Protein AF-A0A484PUD7-F1 (afdb_monomer_lite)

Foldseek 3Di:
DDPPPDDDDLADAPD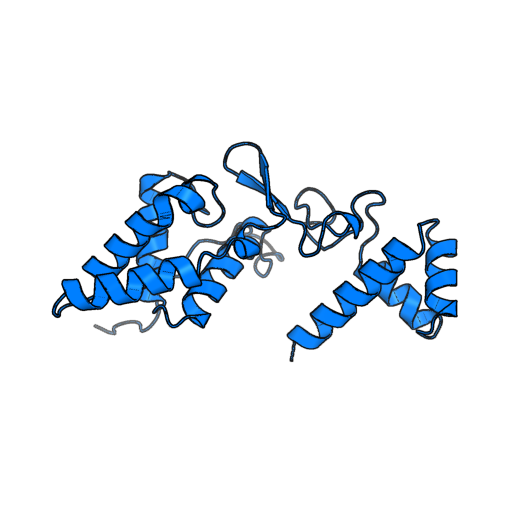CDDPCNVPHAPLSVLLVLLVVLCVVLPNDVQLVSQLQVQQCVVVVDRRRCLFPVCLPCSLVSSLVSQQVVDPDDSPVVSVVVSVSVPVSSDVLSNPQFDDDHGDGAKGDNDPCVLQWIQGCVAPNRAIARNPLSHHLVVLLVQLVVQPVDPVSLVVSCVVSVHDSSNSVSSNVVVVVVVVVVD

Secondary structure (DSSP, 8-state):
------PPPSS--S--SSTTTTPPPHHHHHHHHHHHHHHHTT--HHHHHHHHHHHHHHH--S--TTSHHHHHHHHHHHHHHHHTT-SS-HHHHHHHHHHHHHHHS-HHHHTTEEEETTEEEEE-SS-GGG-EEE-TTSGGG-EEETTT--BHHHHHHHHHHTTSSHHHHHHHHHHTT--HHHHHHHHHHHHHHHHHT-

Organism: NCBI:txid1297885

pLDDT: mean 84.07, std 14.61, range [31.73, 97.81]

Sequence (198 aa):
MAVAGYSAPLWSPQVTEGEASKTIGFQDLLEARFVHAFVSHGVPLLVVRRCLVSAQQLYGVPYPFTTLRFKTDGKSIFGEAVRQSVDEDPLIDLRSRQVVFREIIVPSLYAGIEYQGEHASKWYPVPKRDHIVLDPARHFGSPINEDTGIPTEALHASYLAEGGDERAAALTAATYDIPLRWVKAAIRYESQLAKASH

Radius of gyration: 20.3 Å; chains: 1; bounding box: 54×42×51 Å

Structure (mmCIF, N/CA/C/O backbone):
data_AF-A0A484PUD7-F1
#
_entry.id   AF-A0A484PUD7-F1
#
loop_
_atom_site.group_PDB
_atom_site.id
_atom_site.type_symbol
_atom_site.label_atom_id
_atom_site.label_alt_id
_atom_site.label_comp_id
_atom_site.label_asym_id
_atom_site.label_entity_id
_atom_site.label_seq_id
_atom_site.pdbx_PDB_ins_code
_atom_site.Cartn_x
_atom_site.Cartn_y
_atom_site.Cartn_z
_atom_site.occupancy
_atom_site.B_iso_or_equiv
_atom_site.auth_seq_id
_atom_site.auth_comp_id
_atom_site.auth_asym_id
_atom_site.auth_atom_id
_atom_site.pdbx_PDB_model_num
ATOM 1 N N . MET A 1 1 ? -20.991 30.604 23.208 1.00 37.69 1 MET A N 1
ATOM 2 C CA . MET A 1 1 ? -19.802 29.743 23.032 1.00 37.69 1 MET A CA 1
ATOM 3 C C . MET A 1 1 ? -19.766 29.307 21.582 1.00 37.69 1 MET A C 1
ATOM 5 O O . MET A 1 1 ? -20.705 28.655 21.148 1.00 37.69 1 MET A O 1
ATOM 9 N N . ALA A 1 2 ? -18.768 29.747 20.815 1.00 32.84 2 ALA A N 1
ATOM 10 C CA . ALA A 1 2 ? -18.623 29.341 19.422 1.00 32.84 2 ALA A CA 1
ATOM 11 C C . ALA A 1 2 ? -18.299 27.841 19.376 1.00 32.84 2 ALA A C 1
ATOM 13 O O . ALA A 1 2 ? -17.264 27.416 19.886 1.00 32.84 2 ALA A O 1
ATOM 14 N N . VAL A 1 3 ? -19.204 27.040 18.816 1.00 40.41 3 VAL A N 1
ATOM 15 C CA . VAL A 1 3 ? -18.925 25.639 18.496 1.00 40.41 3 VAL A CA 1
ATOM 16 C C . VAL A 1 3 ? -17.986 25.677 17.299 1.00 40.41 3 VAL A C 1
ATOM 18 O O . VAL A 1 3 ? -18.412 25.960 16.182 1.00 40.41 3 VAL A O 1
ATOM 21 N N . ALA A 1 4 ? -16.690 25.493 17.535 1.00 41.56 4 ALA A N 1
ATOM 22 C CA . ALA A 1 4 ? -15.740 25.328 16.449 1.00 41.56 4 ALA A CA 1
ATOM 23 C C . ALA A 1 4 ? -16.177 24.100 15.636 1.00 41.56 4 ALA A C 1
ATOM 25 O O . ALA A 1 4 ? -16.139 22.978 16.135 1.00 41.56 4 ALA A O 1
ATOM 26 N N . GLY A 1 5 ? -16.615 24.313 14.393 1.00 48.19 5 GLY A N 1
ATOM 27 C CA . GLY A 1 5 ? -17.006 23.264 13.443 1.00 48.19 5 GLY A CA 1
ATOM 28 C C . GLY A 1 5 ? -15.826 22.432 12.926 1.00 48.19 5 GLY A C 1
ATOM 29 O O . GLY A 1 5 ? -15.844 21.992 11.783 1.00 48.19 5 GLY A O 1
ATOM 30 N N . TYR A 1 6 ? -14.787 22.249 13.741 1.00 53.34 6 TYR A N 1
ATOM 31 C CA . TYR A 1 6 ? -13.608 21.458 13.421 1.00 53.34 6 TYR A CA 1
ATOM 32 C C . TYR A 1 6 ? -13.644 20.155 14.213 1.00 53.34 6 TYR A C 1
ATOM 34 O O . TYR A 1 6 ? -13.557 20.140 15.439 1.00 53.34 6 TYR A O 1
ATOM 42 N N . SER A 1 7 ? -13.755 19.040 13.492 1.00 69.06 7 SER A N 1
ATOM 43 C CA . SER A 1 7 ? -13.435 17.729 14.049 1.00 69.06 7 SER A CA 1
ATOM 44 C C . SER A 1 7 ? -11.912 17.607 14.133 1.00 69.06 7 SER A C 1
ATOM 46 O O . SER A 1 7 ? -11.220 17.939 13.171 1.00 69.06 7 SER A O 1
ATOM 48 N N . ALA A 1 8 ? -11.388 17.132 15.267 1.00 82.19 8 ALA A N 1
ATOM 49 C CA . ALA A 1 8 ? -9.972 16.774 15.404 1.00 82.19 8 ALA A CA 1
ATOM 50 C C . ALA A 1 8 ? -9.555 15.775 14.301 1.00 82.19 8 ALA A C 1
ATOM 52 O O . ALA A 1 8 ? -10.420 15.077 13.781 1.00 82.19 8 ALA A O 1
ATOM 53 N N . PRO A 1 9 ? -8.276 15.631 13.922 1.00 86.75 9 PRO A N 1
ATOM 54 C CA . PRO A 1 9 ? -7.863 14.591 12.970 1.00 86.75 9 PRO A CA 1
ATOM 55 C C . PRO A 1 9 ? -8.216 13.180 13.478 1.00 86.75 9 PRO A C 1
ATOM 57 O O . PRO A 1 9 ? -8.468 12.986 14.669 1.00 86.75 9 PRO A O 1
ATOM 60 N N . LEU A 1 10 ? -8.324 12.194 12.579 1.00 86.25 10 LEU A N 1
ATOM 61 C CA . LEU A 1 10 ? -8.625 10.807 12.971 1.00 86.25 10 LEU A CA 1
ATOM 62 C C . LEU A 1 10 ? -7.474 10.184 13.776 1.00 86.25 10 LEU A C 1
ATOM 64 O O . LEU A 1 10 ? -7.732 9.501 14.760 1.00 86.25 10 LEU A O 1
ATOM 68 N N . TRP A 1 11 ? -6.230 10.474 13.402 1.00 89.38 11 TRP A N 1
ATOM 69 C CA . TRP A 1 11 ? -5.024 10.106 14.141 1.00 89.38 11 TRP A CA 1
ATOM 70 C C . TRP A 1 11 ? -3.950 11.188 13.977 1.00 89.38 11 TRP A C 1
ATOM 72 O O . TRP A 1 11 ? -4.079 12.087 13.141 1.00 89.38 11 TRP A O 1
ATOM 82 N N . SER A 1 12 ? -2.899 11.101 14.789 1.00 86.88 12 SER A N 1
ATOM 83 C CA . SER A 1 12 ? -1.686 11.903 14.620 1.00 86.88 12 SER A CA 1
ATOM 84 C C . SER A 1 12 ? -0.761 11.209 13.615 1.00 86.88 12 SER A C 1
ATOM 86 O O . SER A 1 12 ? -0.444 10.043 13.857 1.00 86.88 12 SER A O 1
ATOM 88 N N . PRO A 1 13 ? -0.328 11.876 12.527 1.00 85.56 13 PRO A N 1
ATOM 89 C CA . PRO A 1 13 ? 0.552 11.274 11.523 1.00 85.56 13 PRO A CA 1
ATOM 90 C C . PRO A 1 13 ? 1.862 10.728 12.108 1.00 85.56 13 PRO A C 1
ATOM 92 O O . PRO A 1 13 ? 2.328 11.218 13.135 1.00 85.56 13 PRO A O 1
ATOM 95 N N . GLN A 1 14 ? 2.504 9.766 11.437 1.00 82.62 14 GLN A N 1
ATOM 96 C CA . GLN A 1 14 ? 3.812 9.230 11.848 1.00 82.62 14 GLN A CA 1
ATOM 97 C C . GLN A 1 14 ? 4.923 10.286 11.825 1.00 82.62 14 GLN A C 1
ATOM 99 O O . GLN A 1 14 ? 5.873 10.190 12.600 1.00 82.62 14 GLN A O 1
ATOM 104 N N . VAL A 1 15 ? 4.819 11.271 10.930 1.00 79.69 15 VAL A N 1
ATOM 105 C CA . VAL A 1 15 ? 5.795 12.352 10.771 1.00 79.69 15 VAL A CA 1
ATOM 106 C C . VAL A 1 15 ? 5.152 13.658 11.226 1.00 79.69 15 VAL A C 1
ATOM 108 O O . VAL A 1 15 ? 4.298 14.212 10.540 1.00 79.69 15 VAL A O 1
ATOM 111 N N . THR A 1 16 ? 5.549 14.146 12.402 1.00 69.56 16 THR A N 1
ATOM 112 C CA . THR A 1 16 ? 4.944 15.331 13.038 1.00 69.56 16 THR A CA 1
ATOM 113 C C . THR A 1 16 ? 5.850 16.560 13.071 1.00 69.56 16 THR A C 1
ATOM 115 O O . THR A 1 16 ? 5.375 17.644 13.399 1.00 69.56 16 THR A O 1
ATOM 118 N N . GLU A 1 17 ? 7.137 16.428 12.734 1.00 67.31 17 GLU A N 1
ATOM 119 C CA . GLU A 1 17 ? 8.140 17.485 12.923 1.00 67.31 17 GLU A CA 1
ATOM 120 C C . GLU A 1 17 ? 8.981 17.751 11.660 1.00 67.31 17 GLU A C 1
ATOM 122 O O . GLU A 1 17 ? 9.239 16.856 10.855 1.00 67.31 17 GLU A O 1
ATOM 127 N N . GLY A 1 18 ? 9.425 19.005 11.505 1.00 64.19 18 GLY A N 1
ATOM 128 C CA . GLY A 1 18 ? 10.325 19.458 10.436 1.00 64.19 18 GLY A CA 1
ATOM 129 C C . GLY A 1 18 ? 9.648 19.872 9.120 1.00 64.19 18 GLY A C 1
ATOM 130 O O . GLY A 1 18 ? 8.421 19.943 9.001 1.00 64.19 18 GLY A O 1
ATOM 131 N N . GLU A 1 19 ? 10.466 20.143 8.096 1.00 59.34 19 GLU A N 1
ATOM 132 C CA . GLU A 1 19 ? 10.010 20.462 6.726 1.00 59.34 19 GLU A CA 1
ATOM 133 C C . GLU A 1 19 ? 9.200 19.314 6.091 1.00 59.34 19 GLU A C 1
ATOM 135 O O . GLU A 1 19 ? 8.409 19.531 5.175 1.00 59.34 19 GLU A O 1
ATOM 140 N N . ALA A 1 20 ? 9.326 18.104 6.645 1.00 59.22 20 ALA A N 1
ATOM 141 C CA . ALA A 1 20 ? 8.575 16.911 6.274 1.00 59.22 20 ALA A CA 1
ATOM 142 C C . ALA A 1 20 ? 7.161 16.834 6.889 1.00 59.22 20 ALA A C 1
ATOM 144 O O . ALA A 1 20 ? 6.481 15.833 6.684 1.00 59.22 20 ALA A O 1
ATOM 145 N N . SER A 1 21 ? 6.676 17.870 7.585 1.00 60.81 21 SER A N 1
ATOM 146 C CA . SER A 1 21 ? 5.334 17.926 8.211 1.00 60.81 21 SER A CA 1
ATOM 147 C C . SER A 1 21 ? 4.139 17.759 7.252 1.00 60.81 21 SER A C 1
ATOM 149 O O . SER A 1 21 ? 3.000 17.638 7.700 1.00 60.81 21 SER A O 1
ATOM 151 N N . LYS A 1 22 ? 4.374 17.731 5.934 1.00 66.50 22 LYS A N 1
ATOM 152 C CA . LYS A 1 22 ? 3.372 17.397 4.903 1.00 66.50 22 LYS A CA 1
ATOM 153 C C . LYS A 1 22 ? 3.474 15.956 4.384 1.00 66.50 22 LYS A C 1
ATOM 155 O O . LYS A 1 22 ? 2.807 15.617 3.410 1.00 66.50 22 LYS A O 1
ATOM 160 N N . THR A 1 23 ? 4.315 15.127 4.992 1.00 73.75 23 THR A N 1
ATOM 161 C CA . THR A 1 23 ? 4.570 13.753 4.548 1.00 73.75 23 THR A CA 1
ATOM 162 C C . THR A 1 23 ? 3.645 12.785 5.271 1.00 73.75 23 THR A C 1
ATOM 164 O O . THR A 1 23 ? 3.399 12.915 6.468 1.00 73.75 23 THR A O 1
ATOM 167 N N . ILE A 1 24 ? 3.148 11.797 4.537 1.00 80.50 24 ILE A N 1
ATOM 168 C CA . ILE A 1 24 ? 2.343 10.699 5.068 1.00 80.50 24 ILE A CA 1
ATOM 169 C C . ILE A 1 24 ? 3.284 9.510 5.272 1.00 80.50 24 ILE A C 1
ATOM 171 O O . ILE A 1 24 ? 3.997 9.127 4.345 1.00 80.50 24 ILE A O 1
ATOM 175 N N . GLY A 1 25 ? 3.314 8.941 6.477 1.00 87.00 25 GLY A N 1
ATOM 176 C CA . GLY A 1 25 ? 4.077 7.729 6.750 1.00 87.00 25 GLY A CA 1
ATOM 177 C C . GLY A 1 25 ? 3.431 6.481 6.143 1.00 87.00 25 GLY A C 1
ATOM 178 O O . GLY A 1 25 ? 2.275 6.478 5.726 1.00 87.00 25 GLY A O 1
ATOM 179 N N . PHE A 1 26 ? 4.167 5.373 6.112 1.00 90.19 26 PHE A N 1
ATOM 180 C CA . PHE A 1 26 ? 3.663 4.113 5.559 1.00 90.19 26 PHE A CA 1
ATOM 181 C C . PHE A 1 26 ? 2.420 3.585 6.292 1.00 90.19 26 PHE A C 1
ATOM 183 O O . PHE A 1 26 ? 1.466 3.145 5.650 1.00 90.19 26 PHE A O 1
ATOM 190 N N . GLN A 1 27 ? 2.396 3.656 7.626 1.00 89.81 27 GLN A N 1
ATOM 191 C CA . GLN A 1 27 ? 1.217 3.230 8.388 1.00 89.81 27 GLN A CA 1
ATOM 192 C C . GLN A 1 27 ? 0.057 4.204 8.190 1.00 89.81 27 GLN A C 1
ATOM 194 O O . GLN A 1 27 ? -1.079 3.758 8.067 1.00 89.81 27 GLN A O 1
ATOM 199 N N . ASP A 1 28 ? 0.340 5.508 8.082 1.00 90.62 28 ASP A N 1
ATOM 200 C CA . ASP A 1 28 ? -0.680 6.513 7.773 1.00 90.62 28 ASP A CA 1
ATOM 201 C C . ASP A 1 28 ? -1.347 6.224 6.426 1.00 90.62 28 ASP A C 1
ATOM 203 O O . ASP A 1 28 ? -2.570 6.277 6.316 1.00 90.62 28 ASP A O 1
ATOM 207 N N . LEU A 1 29 ? -0.550 5.883 5.406 1.00 91.06 29 LEU A N 1
ATOM 208 C CA . LEU A 1 29 ? -1.037 5.528 4.076 1.00 91.06 29 LEU A CA 1
ATOM 209 C C . LEU A 1 29 ? -1.961 4.311 4.140 1.00 91.06 29 LEU A C 1
ATOM 211 O O . LEU A 1 29 ? -3.051 4.324 3.565 1.00 91.06 29 LEU A O 1
ATOM 215 N N . LEU A 1 30 ? -1.537 3.253 4.830 1.00 92.00 30 LEU A N 1
ATOM 216 C CA . LEU A 1 30 ? -2.349 2.051 4.959 1.00 92.00 30 LEU A CA 1
ATOM 217 C C . LEU A 1 30 ? -3.637 2.327 5.747 1.00 92.00 30 LEU A C 1
ATOM 219 O O . LEU A 1 30 ? -4.710 1.973 5.267 1.00 92.00 30 LEU A O 1
ATOM 223 N N . GLU A 1 31 ? -3.568 3.013 6.889 1.00 92.44 31 GLU A N 1
ATOM 224 C CA . GLU A 1 31 ? -4.743 3.371 7.695 1.00 92.44 31 GLU A CA 1
ATOM 225 C C . GLU A 1 31 ? -5.722 4.250 6.889 1.00 92.44 31 GLU A C 1
ATOM 227 O O . GLU A 1 31 ? -6.933 4.010 6.881 1.00 92.44 31 GLU A O 1
ATOM 232 N N . ALA A 1 32 ? -5.204 5.204 6.108 1.00 92.19 32 ALA A N 1
ATOM 233 C CA . ALA A 1 32 ? -5.998 6.039 5.212 1.00 92.19 32 ALA A CA 1
ATOM 234 C C . ALA A 1 32 ? -6.702 5.232 4.113 1.00 92.19 32 ALA A C 1
ATOM 236 O O . ALA A 1 32 ? -7.848 5.543 3.784 1.00 92.19 32 ALA A O 1
ATOM 237 N N . ARG A 1 33 ? -6.084 4.164 3.582 1.00 91.69 33 ARG A N 1
ATOM 238 C CA . ARG A 1 33 ? -6.749 3.250 2.632 1.00 91.69 33 ARG A CA 1
ATOM 239 C C . ARG A 1 33 ? -7.960 2.563 3.262 1.00 91.69 33 ARG A C 1
ATOM 241 O O . ARG A 1 33 ? -8.993 2.454 2.603 1.00 91.69 33 ARG A O 1
ATOM 248 N N . PHE A 1 34 ? -7.867 2.147 4.528 1.00 91.69 34 PHE A N 1
ATOM 249 C CA . PHE A 1 34 ? -9.013 1.592 5.255 1.00 91.69 34 PHE A CA 1
ATOM 250 C C . PHE A 1 34 ? -10.113 2.637 5.437 1.00 91.69 34 PHE A C 1
ATOM 252 O O . PHE A 1 34 ? -11.268 2.371 5.108 1.00 91.69 34 PHE A O 1
ATOM 259 N N . VAL A 1 35 ? -9.766 3.845 5.889 1.00 91.69 35 VAL A N 1
ATOM 260 C CA . VAL A 1 35 ? -10.737 4.942 6.041 1.00 91.69 35 VAL A CA 1
ATOM 261 C C . VAL A 1 35 ? -11.417 5.284 4.720 1.00 91.69 35 VAL A C 1
ATOM 263 O O . VAL A 1 35 ? -12.641 5.405 4.681 1.00 91.69 35 VAL A O 1
ATOM 266 N N . HIS A 1 36 ? -10.657 5.388 3.631 1.00 90.81 36 HIS A N 1
ATOM 267 C CA . HIS A 1 36 ? -11.202 5.623 2.299 1.00 90.81 36 HIS A CA 1
ATOM 268 C C . HIS A 1 36 ? -12.184 4.521 1.887 1.00 90.81 36 HIS A C 1
ATOM 270 O O . HIS A 1 36 ? -13.261 4.828 1.376 1.00 90.81 36 HIS A O 1
ATOM 276 N N . ALA A 1 37 ? -11.867 3.252 2.161 1.00 88.75 37 ALA A N 1
ATOM 277 C CA . ALA A 1 37 ? -12.770 2.141 1.880 1.00 88.75 37 ALA A CA 1
ATOM 278 C C . ALA A 1 37 ? -14.070 2.229 2.694 1.00 88.75 37 ALA A C 1
ATOM 280 O O . ALA A 1 37 ? -15.146 2.067 2.120 1.00 88.75 37 ALA A O 1
ATOM 281 N N . PHE A 1 38 ? -13.997 2.550 3.992 1.00 86.94 38 PHE A N 1
ATOM 282 C CA . PHE A 1 38 ? -15.187 2.767 4.822 1.00 86.94 38 PHE A CA 1
ATOM 283 C C . PHE A 1 38 ? -16.076 3.880 4.258 1.00 86.94 38 PHE A C 1
ATOM 285 O O . PHE A 1 38 ? -17.275 3.681 4.057 1.00 86.94 38 PHE A O 1
ATOM 292 N N . VAL A 1 39 ? -15.487 5.040 3.969 1.00 87.31 39 VAL A N 1
ATOM 293 C CA . VAL A 1 39 ? -16.222 6.212 3.473 1.00 87.31 39 VAL A CA 1
ATOM 294 C C . VAL A 1 39 ? -16.832 5.949 2.095 1.00 87.31 39 VAL A C 1
ATOM 296 O O . VAL A 1 39 ? -17.980 6.316 1.859 1.00 87.31 39 VAL A O 1
ATOM 299 N N . SER A 1 40 ? -16.113 5.256 1.208 1.00 85.88 40 SER A N 1
ATOM 300 C CA . SER A 1 40 ? -16.591 4.933 -0.146 1.00 85.88 40 SER A CA 1
ATOM 301 C C . SER A 1 40 ? -17.795 3.986 -0.155 1.00 85.88 40 SER A C 1
ATOM 303 O O . SER A 1 40 ? -18.570 3.995 -1.105 1.00 85.88 40 SER A O 1
ATOM 305 N N . HIS A 1 41 ? -17.995 3.215 0.916 1.00 83.75 41 HIS A N 1
ATOM 306 C CA . HIS A 1 41 ? -19.181 2.374 1.119 1.00 83.75 41 HIS A CA 1
ATOM 307 C C . HIS A 1 41 ? -20.246 3.053 2.000 1.00 83.75 41 HIS A C 1
ATOM 309 O O . HIS A 1 41 ? -21.117 2.390 2.561 1.00 83.75 41 HIS A O 1
ATOM 315 N N . GLY A 1 42 ? -20.182 4.379 2.151 1.00 81.00 42 GLY A N 1
ATOM 316 C CA . GLY A 1 42 ? -21.216 5.168 2.820 1.00 81.00 42 GLY A CA 1
ATOM 317 C C . GLY A 1 42 ? -21.148 5.167 4.346 1.00 81.00 42 GLY A C 1
ATOM 318 O O . GLY A 1 42 ? -22.094 5.615 4.993 1.00 81.00 42 GLY A O 1
ATOM 319 N N . VAL A 1 43 ? -20.052 4.700 4.954 1.00 83.25 43 VAL A N 1
ATOM 320 C CA . VAL A 1 43 ? -19.888 4.789 6.410 1.00 83.25 43 VAL A CA 1
ATOM 321 C C . VAL A 1 43 ? -19.593 6.239 6.808 1.00 83.25 43 VAL A C 1
ATOM 323 O O . VAL A 1 43 ? -18.599 6.808 6.350 1.00 83.25 43 VAL A O 1
ATOM 326 N N . PRO A 1 44 ? -20.386 6.844 7.713 1.00 84.81 44 PRO A N 1
ATOM 327 C CA . PRO A 1 44 ? -20.116 8.196 8.185 1.00 84.81 44 PRO A CA 1
ATOM 328 C C . PRO A 1 44 ? -18.763 8.284 8.902 1.00 84.81 44 PRO A C 1
ATOM 330 O O . PRO A 1 44 ? -18.447 7.446 9.750 1.00 84.81 44 PRO A O 1
ATOM 333 N N . LEU A 1 45 ? -17.996 9.351 8.654 1.00 87.12 45 LEU A N 1
ATOM 334 C CA . LEU A 1 45 ? -16.688 9.571 9.294 1.00 87.12 45 LEU A CA 1
ATOM 335 C C . LEU A 1 45 ? -16.741 9.542 10.830 1.00 87.12 45 LEU A C 1
ATOM 337 O O . LEU A 1 45 ? -15.772 9.141 11.471 1.00 87.12 45 LEU A O 1
ATOM 341 N N . LEU A 1 46 ? -17.870 9.926 11.433 1.00 85.81 46 LEU A N 1
ATOM 342 C CA . LEU A 1 46 ? -18.071 9.827 12.881 1.00 85.81 46 LEU A CA 1
ATOM 343 C C . LEU A 1 46 ? -18.047 8.370 13.372 1.00 85.81 46 LEU A C 1
ATOM 345 O O . LEU A 1 46 ? -17.464 8.086 14.417 1.00 85.81 46 LEU A O 1
ATOM 349 N N . VAL A 1 47 ? -18.643 7.448 12.612 1.00 85.94 47 VAL A N 1
ATOM 350 C CA . VAL A 1 47 ? -18.624 6.008 12.910 1.00 85.94 47 VAL A CA 1
ATOM 351 C C . VAL A 1 47 ? -17.212 5.460 12.732 1.00 85.94 47 VAL A C 1
ATOM 353 O O . VAL A 1 47 ? -16.726 4.748 13.609 1.00 85.94 47 VAL A O 1
ATOM 356 N N . VAL A 1 48 ? -16.520 5.852 11.654 1.00 89.06 48 VAL A N 1
ATOM 357 C CA . VAL A 1 48 ? -15.116 5.470 11.421 1.00 89.06 48 VAL A CA 1
ATOM 358 C C . VAL A 1 48 ? -14.230 5.923 12.580 1.00 89.06 48 VAL A C 1
ATOM 360 O O . VAL A 1 48 ? -13.473 5.118 13.114 1.00 89.06 48 VAL A O 1
ATOM 363 N N . ARG A 1 49 ? -14.375 7.176 13.034 1.00 90.44 49 ARG A N 1
ATOM 364 C CA . ARG A 1 49 ? -13.645 7.710 14.193 1.00 90.44 49 ARG A CA 1
ATOM 365 C C . ARG A 1 49 ? -13.874 6.881 15.449 1.00 90.44 49 ARG A C 1
ATOM 367 O O . ARG A 1 49 ? -12.922 6.582 16.156 1.00 90.44 49 ARG A O 1
ATOM 374 N N . ARG A 1 50 ? -15.124 6.533 15.749 1.00 89.19 50 ARG A N 1
ATOM 375 C CA . ARG A 1 50 ? -15.449 5.743 16.945 1.00 89.19 50 ARG A CA 1
ATOM 376 C C . ARG A 1 50 ? -14.857 4.345 16.862 1.00 89.19 50 ARG A C 1
ATOM 378 O O . ARG A 1 50 ? -14.225 3.912 17.813 1.00 89.19 50 ARG A O 1
ATOM 385 N N . CYS A 1 51 ? -14.978 3.696 15.706 1.00 90.00 51 CYS A N 1
ATOM 386 C CA . CYS A 1 51 ? -14.359 2.398 15.451 1.00 90.00 51 CYS A CA 1
ATOM 387 C C . CYS A 1 51 ? -12.838 2.456 15.655 1.00 90.00 51 CYS A C 1
ATOM 389 O O . CYS A 1 51 ? -12.280 1.613 16.352 1.00 90.00 51 CYS A O 1
ATOM 391 N N . LEU A 1 52 ? -12.189 3.491 15.109 1.00 92.25 52 LEU A N 1
ATOM 392 C CA . LEU A 1 52 ? -10.755 3.725 15.254 1.00 92.25 52 LEU A CA 1
ATOM 393 C C . LEU A 1 52 ? -10.359 3.878 16.727 1.00 92.25 52 LEU A C 1
ATOM 395 O O . LEU A 1 52 ? -9.488 3.156 17.197 1.00 92.25 52 LEU A O 1
ATOM 399 N N . VAL A 1 53 ? -11.034 4.759 17.472 1.00 91.81 53 VAL A N 1
ATOM 400 C CA . VAL A 1 53 ? -10.756 4.998 18.899 1.00 91.81 53 VAL A CA 1
ATOM 401 C C . VAL A 1 53 ? -10.961 3.728 19.726 1.00 91.81 53 VAL A C 1
ATOM 403 O O . VAL A 1 53 ? -10.100 3.382 20.534 1.00 91.81 53 VAL A O 1
ATOM 406 N N . SER A 1 54 ? -12.058 2.999 19.510 1.00 91.06 54 SER A N 1
ATOM 407 C CA . SER A 1 54 ? -12.317 1.733 20.202 1.00 91.06 54 SER A CA 1
ATOM 408 C C . SER A 1 54 ? -11.246 0.687 19.894 1.00 91.06 54 SER A C 1
ATOM 410 O O . SER A 1 54 ? -10.783 -0.003 20.800 1.00 91.06 54 SER A O 1
ATOM 412 N N . ALA A 1 55 ? -10.802 0.589 18.639 1.00 91.81 55 ALA A N 1
ATOM 413 C CA . ALA A 1 55 ? -9.751 -0.343 18.250 1.00 91.81 55 ALA A CA 1
ATOM 414 C C . ALA A 1 55 ? -8.379 0.054 18.827 1.00 91.81 55 ALA A C 1
ATOM 416 O O . ALA A 1 55 ? -7.657 -0.810 19.320 1.00 91.81 55 ALA A O 1
ATOM 417 N N . GLN A 1 56 ? -8.040 1.348 18.848 1.00 92.19 56 GLN A N 1
ATOM 418 C CA . GLN A 1 56 ? -6.826 1.860 19.498 1.00 92.19 56 GLN A CA 1
ATOM 419 C C . GLN A 1 56 ? -6.813 1.533 20.997 1.00 92.19 56 GLN A C 1
ATOM 421 O O . GLN A 1 56 ? -5.803 1.063 21.514 1.00 92.19 56 GLN A O 1
ATOM 426 N N . GLN A 1 57 ? -7.939 1.730 21.689 1.00 91.31 57 GLN A N 1
ATOM 427 C CA . GLN A 1 57 ? -8.075 1.421 23.116 1.00 91.31 57 GLN A CA 1
ATOM 428 C C . GLN A 1 57 ? -7.972 -0.079 23.401 1.00 91.31 57 GLN A C 1
ATOM 430 O O . GLN A 1 57 ? -7.313 -0.475 24.359 1.00 91.31 57 GLN A O 1
ATOM 435 N N . LEU A 1 58 ? -8.602 -0.913 22.569 1.00 90.38 58 LEU A N 1
ATOM 436 C CA . LEU A 1 58 ? -8.610 -2.363 22.755 1.00 90.38 58 LEU A CA 1
ATOM 437 C C . LEU A 1 58 ? -7.248 -2.998 22.456 1.00 90.38 58 LEU A C 1
ATOM 439 O O . LEU A 1 58 ? -6.828 -3.923 23.148 1.00 90.38 58 LEU A O 1
ATOM 443 N N . TYR A 1 59 ? -6.572 -2.536 21.406 1.00 90.25 59 TYR A N 1
ATOM 444 C CA . TYR A 1 59 ? -5.335 -3.152 20.929 1.00 90.25 59 TYR A CA 1
ATOM 445 C C . TYR A 1 59 ? -4.070 -2.471 21.447 1.00 90.25 59 TYR A C 1
ATOM 447 O O . TYR A 1 59 ? -2.999 -3.071 21.376 1.00 90.25 59 TYR A O 1
ATOM 455 N N . GLY A 1 60 ? -4.171 -1.241 21.955 1.00 90.31 60 GLY A N 1
ATOM 456 C CA . GLY A 1 60 ? -3.025 -0.472 22.436 1.00 90.31 60 GLY A CA 1
ATOM 457 C C . GLY A 1 60 ? -2.044 -0.079 21.329 1.00 90.31 60 GLY A C 1
ATOM 458 O O . GLY A 1 60 ? -0.858 0.087 21.599 1.00 90.31 60 GLY A O 1
ATOM 459 N N . VAL A 1 61 ? -2.514 0.043 20.082 1.00 89.75 61 VAL A N 1
ATOM 460 C CA . VAL A 1 61 ? -1.687 0.417 18.922 1.00 89.75 61 VAL A CA 1
ATOM 461 C C . VAL A 1 61 ? -2.207 1.691 18.252 1.00 89.75 61 VAL A C 1
ATOM 463 O O . VAL A 1 61 ? -3.417 1.918 18.244 1.00 89.75 61 VAL A O 1
ATOM 466 N N . PRO A 1 62 ? -1.327 2.512 17.650 1.00 88.69 62 PRO A N 1
ATOM 467 C CA . PRO A 1 62 ? -1.734 3.755 16.992 1.00 88.69 62 PRO A CA 1
ATOM 468 C C . PRO A 1 62 ? -2.499 3.541 15.674 1.00 88.69 62 PRO A C 1
ATOM 470 O O . PRO A 1 62 ? -3.407 4.316 15.379 1.00 88.69 62 PRO A O 1
ATOM 473 N N . TYR A 1 63 ? -2.174 2.481 14.925 1.00 91.19 63 TYR A N 1
ATOM 474 C CA . TYR A 1 63 ? -2.744 2.155 13.606 1.00 91.19 63 TYR A CA 1
ATOM 475 C C . TYR A 1 63 ? -3.464 0.803 13.668 1.00 91.19 63 TYR A C 1
ATOM 477 O O . TYR A 1 63 ? -2.877 -0.226 13.326 1.00 91.19 63 TYR A O 1
ATOM 485 N N . PRO A 1 64 ? -4.678 0.740 14.238 1.00 92.00 64 PRO A N 1
ATOM 486 C CA . PRO A 1 64 ? -5.335 -0.530 14.489 1.00 92.00 64 PRO A CA 1
ATOM 487 C C . PRO A 1 64 ? -5.919 -1.169 13.227 1.00 92.00 64 PRO A C 1
ATOM 489 O O . PRO A 1 64 ? -5.957 -2.398 13.180 1.00 92.00 64 PRO A O 1
ATOM 492 N N . PHE A 1 65 ? -6.371 -0.415 12.215 1.00 91.56 65 PHE A N 1
ATOM 493 C CA . PHE A 1 65 ? -7.069 -1.015 11.068 1.00 91.56 65 PHE A CA 1
ATOM 494 C C . PHE A 1 65 ? -6.166 -1.910 10.224 1.00 91.56 65 PHE A C 1
ATOM 496 O O . PHE A 1 65 ? -6.627 -2.913 9.667 1.00 91.56 65 PHE A O 1
ATOM 503 N N . THR A 1 66 ? -4.874 -1.590 10.180 1.00 89.12 66 THR A N 1
ATOM 504 C CA . THR A 1 66 ? -3.883 -2.377 9.447 1.00 89.12 66 THR A CA 1
ATOM 505 C C . THR A 1 66 ? -3.520 -3.689 10.134 1.00 89.12 66 THR A C 1
ATOM 507 O O . THR A 1 66 ? -2.997 -4.575 9.460 1.00 89.12 66 THR A O 1
ATOM 510 N N . THR A 1 67 ? -3.825 -3.865 11.425 1.00 89.38 67 THR A N 1
ATOM 511 C CA . THR A 1 67 ? -3.442 -5.057 12.204 1.00 89.38 67 THR A CA 1
ATOM 512 C C . THR A 1 67 ? -4.178 -6.332 11.788 1.00 89.38 67 THR A C 1
ATOM 514 O O . THR A 1 67 ? -5.313 -6.309 11.298 1.00 89.38 67 THR A O 1
ATOM 517 N N . LEU A 1 68 ? -3.557 -7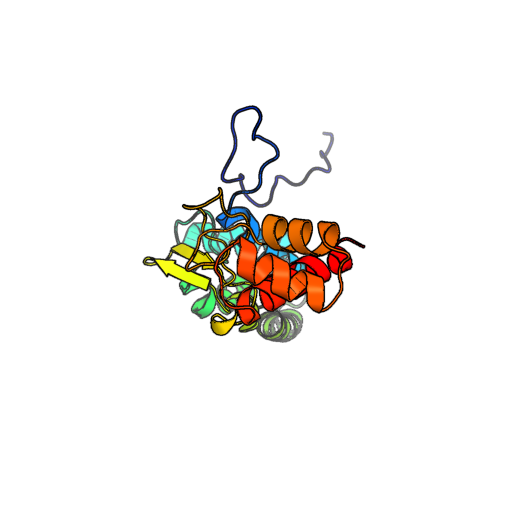.486 12.062 1.00 86.12 68 LEU A N 1
ATOM 518 C CA . LEU A 1 68 ? -4.192 -8.791 11.861 1.00 86.12 68 LEU A CA 1
ATOM 519 C C . LEU A 1 68 ? -5.378 -9.010 12.810 1.00 86.12 68 LEU A C 1
ATOM 521 O O . LEU A 1 68 ? -6.355 -9.643 12.415 1.00 86.12 68 LEU A O 1
ATOM 525 N N . ARG A 1 69 ? -5.343 -8.448 14.023 1.00 87.62 69 ARG A N 1
ATOM 526 C CA . ARG A 1 69 ? -6.473 -8.506 14.969 1.00 87.62 69 ARG A CA 1
ATOM 527 C C . ARG A 1 69 ? -7.702 -7.775 14.455 1.00 87.62 69 ARG A C 1
ATOM 529 O O . ARG A 1 69 ? -8.814 -8.276 14.585 1.00 87.62 69 ARG A O 1
ATOM 536 N N . PHE A 1 70 ? -7.526 -6.623 13.810 1.00 88.44 70 PHE A N 1
ATOM 537 C CA . PHE A 1 70 ? -8.666 -5.910 13.240 1.00 88.44 70 PHE A CA 1
ATOM 538 C C . PHE A 1 70 ? -9.316 -6.690 12.090 1.00 88.44 70 PHE A C 1
ATOM 540 O O . PHE A 1 70 ? -10.534 -6.649 11.923 1.00 88.44 70 PHE A O 1
ATOM 547 N N . LYS A 1 71 ? -8.538 -7.493 11.355 1.00 84.25 71 LYS A N 1
ATOM 548 C CA . LYS A 1 71 ? -9.082 -8.409 10.343 1.00 84.25 71 LYS A CA 1
ATOM 549 C C . LYS A 1 71 ? -10.024 -9.459 10.946 1.00 84.25 71 LYS A C 1
ATOM 551 O O . LYS A 1 71 ? -10.999 -9.830 10.292 1.00 84.25 71 LYS A O 1
ATOM 556 N N . THR A 1 72 ? -9.743 -9.962 12.150 1.00 81.94 72 THR A N 1
ATOM 557 C CA . THR A 1 72 ? -10.571 -10.992 12.802 1.00 81.94 72 THR A CA 1
ATOM 558 C C . THR A 1 72 ? -11.728 -10.384 13.586 1.00 81.94 72 THR A C 1
ATOM 560 O O . THR A 1 72 ? -12.877 -10.797 13.415 1.00 81.94 72 THR A O 1
ATOM 563 N N . ASP A 1 73 ? -11.444 -9.359 14.389 1.00 83.50 73 ASP A N 1
ATOM 564 C CA . ASP A 1 73 ? -12.364 -8.868 15.419 1.00 83.50 73 ASP A CA 1
ATOM 565 C C . ASP A 1 73 ? -12.986 -7.512 15.056 1.00 83.50 73 ASP A C 1
ATOM 567 O O . ASP A 1 73 ? -13.940 -7.065 15.701 1.00 83.50 73 ASP A O 1
ATOM 571 N N . GLY A 1 74 ? -12.504 -6.862 13.991 1.00 83.25 74 GLY A N 1
ATOM 572 C CA . GLY A 1 74 ? -12.940 -5.525 13.582 1.00 83.25 74 GLY A CA 1
ATOM 573 C C . GLY A 1 74 ? -14.436 -5.439 13.290 1.00 83.25 74 GLY A C 1
ATOM 574 O O . GLY A 1 74 ? -15.039 -4.389 13.498 1.00 83.25 74 GLY A O 1
ATOM 575 N N . LYS A 1 75 ? -15.076 -6.554 12.908 1.00 83.56 75 LYS A N 1
ATOM 576 C CA . LYS A 1 75 ? -16.534 -6.612 12.712 1.00 83.56 75 LYS A CA 1
ATOM 577 C C . LYS A 1 75 ? -17.293 -6.291 14.000 1.00 83.56 75 LYS A C 1
ATOM 579 O O . LYS A 1 75 ? -18.300 -5.582 13.964 1.00 83.56 75 LYS A O 1
ATOM 584 N N . SER A 1 76 ? -16.831 -6.828 15.127 1.00 83.75 76 SER A N 1
ATOM 585 C CA . SER A 1 76 ? -17.459 -6.614 16.431 1.00 83.75 76 SER A CA 1
ATOM 586 C C . SER A 1 76 ? -17.270 -5.170 16.889 1.00 83.75 76 SER A C 1
ATOM 588 O O . SER A 1 76 ? -18.246 -4.530 17.282 1.00 83.75 76 SER A O 1
ATOM 590 N N . ILE A 1 77 ? -16.049 -4.641 16.740 1.00 85.62 77 ILE A N 1
ATOM 591 C CA . ILE A 1 77 ? -15.697 -3.254 17.086 1.00 85.62 77 ILE A CA 1
ATOM 592 C C . ILE A 1 77 ? -16.518 -2.266 16.256 1.00 85.62 77 ILE A C 1
ATOM 594 O O . ILE A 1 77 ? -17.120 -1.337 16.790 1.00 85.62 77 ILE A O 1
ATOM 598 N N . PHE A 1 78 ? -16.615 -2.501 14.948 1.00 84.50 78 PHE A N 1
ATOM 599 C CA . PHE A 1 78 ? -17.417 -1.667 14.065 1.00 84.50 78 PHE A CA 1
ATOM 600 C C . PHE A 1 78 ? -18.904 -1.709 14.421 1.00 84.50 78 PHE A C 1
ATOM 602 O O . PHE A 1 78 ? -19.562 -0.671 14.468 1.00 84.50 78 PHE A O 1
ATOM 609 N N . GLY A 1 79 ? -19.441 -2.895 14.724 1.00 81.31 79 GLY A N 1
ATOM 610 C CA . GLY A 1 79 ? -20.826 -3.035 15.170 1.00 81.31 79 GLY A CA 1
ATOM 611 C C . GLY A 1 79 ? -21.119 -2.262 16.459 1.00 81.31 79 GLY A C 1
ATOM 612 O O . GLY A 1 79 ? -22.208 -1.712 16.616 1.00 81.31 79 GLY A O 1
ATOM 613 N N . GLU A 1 80 ? -20.156 -2.182 17.375 1.00 81.81 80 GLU A N 1
ATOM 614 C CA . GLU A 1 80 ? -20.278 -1.361 18.579 1.00 81.81 80 GLU A CA 1
ATOM 615 C C . GLU A 1 80 ? -20.208 0.141 18.277 1.00 81.81 80 GLU A C 1
ATOM 617 O O . GLU A 1 80 ? -21.058 0.896 18.751 1.00 81.81 80 GLU A O 1
ATOM 622 N N . ALA A 1 81 ? -19.277 0.564 17.420 1.00 83.75 81 ALA A N 1
ATOM 623 C CA . ALA A 1 81 ? -19.170 1.953 16.981 1.00 83.75 81 ALA A CA 1
ATOM 624 C C . ALA A 1 81 ? -20.461 2.452 16.307 1.00 83.75 81 ALA A C 1
ATOM 626 O O . ALA A 1 81 ? -20.887 3.586 16.540 1.00 83.75 81 ALA A O 1
ATOM 627 N N . VAL A 1 82 ? -21.111 1.585 15.520 1.00 78.12 82 VAL A N 1
ATOM 628 C CA . VAL A 1 82 ? -22.432 1.840 14.935 1.00 78.12 82 VAL A CA 1
ATOM 629 C C . VAL A 1 82 ? -23.486 1.987 16.029 1.00 78.12 82 VAL A C 1
ATOM 631 O O . VAL A 1 82 ? -24.160 3.011 16.044 1.00 78.12 82 VAL A O 1
ATOM 634 N N . ARG A 1 83 ? -23.600 1.040 16.975 1.00 74.88 83 ARG A N 1
ATOM 635 C CA . ARG A 1 83 ? -24.588 1.102 18.077 1.00 74.88 83 ARG A CA 1
ATOM 636 C C . ARG A 1 83 ? -24.559 2.417 18.833 1.00 74.88 83 ARG A C 1
ATOM 638 O O . ARG A 1 83 ? -25.600 2.960 19.162 1.00 74.88 83 ARG A O 1
ATOM 645 N N . GLN A 1 84 ? -23.364 2.922 19.106 1.00 74.88 84 GLN A N 1
ATOM 646 C CA . GLN A 1 84 ? -23.205 4.161 19.854 1.00 74.88 84 GLN A CA 1
ATOM 647 C C . GLN A 1 84 ? -23.636 5.393 19.037 1.00 74.88 84 GLN A C 1
ATOM 649 O O . GLN A 1 84 ? -23.795 6.471 19.605 1.00 74.88 84 GLN A O 1
ATOM 654 N N . SER A 1 85 ? -23.722 5.284 17.702 1.00 69.06 85 SER A N 1
ATOM 655 C CA . SER A 1 85 ? -23.906 6.400 16.752 1.00 69.06 85 SER A CA 1
ATOM 656 C C . SER A 1 85 ? -25.338 6.669 16.306 1.00 69.06 85 SER A C 1
ATOM 658 O O . SER A 1 85 ? -25.549 7.649 15.597 1.00 69.06 85 SER A O 1
ATOM 660 N N . VAL A 1 86 ? -26.297 5.834 16.705 1.00 62.06 86 VAL A N 1
ATOM 661 C CA . VAL A 1 86 ? -27.701 5.946 16.289 1.00 62.06 86 VAL A CA 1
ATOM 662 C C . VAL A 1 86 ? -28.569 6.204 17.519 1.00 62.06 86 VAL A C 1
ATOM 664 O O . VAL A 1 86 ? -28.444 5.482 18.504 1.00 62.06 86 VAL A O 1
ATOM 667 N N . ASP A 1 87 ? -29.442 7.212 17.446 1.00 56.19 87 ASP A N 1
ATOM 668 C CA . ASP A 1 87 ? -30.466 7.508 18.466 1.00 56.19 87 ASP A CA 1
ATOM 669 C C . ASP A 1 87 ? -31.791 6.737 18.233 1.00 56.19 87 ASP A C 1
ATOM 671 O O . ASP A 1 87 ? -32.642 6.696 19.117 1.00 56.19 87 ASP A O 1
ATOM 675 N N . GLU A 1 88 ? -31.975 6.084 17.076 1.00 50.28 88 GLU A N 1
ATOM 676 C CA . GLU A 1 88 ? -33.183 5.318 16.706 1.00 50.28 88 GLU A CA 1
ATOM 677 C C . GLU A 1 88 ? -32.894 3.846 16.329 1.00 50.28 88 GLU A C 1
ATOM 679 O O . GLU A 1 88 ? -31.751 3.466 16.081 1.00 50.28 88 GLU A O 1
ATOM 684 N N . ASP A 1 89 ? -33.959 3.026 16.331 1.00 49.09 89 ASP A N 1
ATOM 685 C CA . ASP A 1 89 ? -34.004 1.551 16.427 1.00 49.09 89 ASP A CA 1
ATOM 686 C C . ASP A 1 89 ? -32.717 0.798 15.996 1.00 49.09 89 ASP A C 1
ATOM 688 O O . ASP A 1 89 ? -32.515 0.466 14.817 1.00 49.09 89 ASP A O 1
ATOM 692 N N . PRO A 1 90 ? -31.830 0.481 16.960 1.00 54.22 90 PRO A N 1
ATOM 693 C CA . PRO A 1 90 ? -30.472 0.028 16.683 1.00 54.22 90 PRO A CA 1
ATOM 694 C C . PRO A 1 90 ? -30.413 -1.339 15.990 1.00 54.22 90 PRO A C 1
ATOM 696 O O . PRO A 1 90 ? -29.398 -1.665 15.376 1.00 54.22 90 PRO A O 1
ATOM 699 N N . LEU A 1 91 ? -31.462 -2.168 16.060 1.00 50.44 91 LEU A N 1
ATOM 700 C CA . LEU A 1 91 ? -31.398 -3.555 15.585 1.00 50.44 91 LEU A CA 1
ATOM 701 C C . LEU A 1 91 ? -31.431 -3.690 14.052 1.00 50.44 91 LEU A C 1
ATOM 703 O O . LEU A 1 91 ? -30.747 -4.562 13.501 1.00 50.44 91 LEU A O 1
ATOM 707 N N . ILE A 1 92 ? -32.214 -2.850 13.366 1.00 47.81 92 ILE A N 1
ATOM 708 C CA . ILE A 1 92 ? -32.367 -2.886 11.900 1.00 47.81 92 ILE A CA 1
ATOM 709 C C . ILE A 1 92 ? -31.120 -2.296 11.226 1.00 47.81 92 ILE A C 1
ATOM 711 O O . ILE A 1 92 ? -30.577 -2.893 10.289 1.00 47.81 92 ILE A O 1
ATOM 715 N N . ASP A 1 93 ? -30.602 -1.189 11.762 1.00 58.53 93 ASP A N 1
ATOM 716 C CA . ASP A 1 93 ? -29.395 -0.528 11.256 1.00 58.53 93 ASP A CA 1
ATOM 717 C C . ASP A 1 93 ? -28.131 -1.373 11.489 1.00 58.53 93 ASP A C 1
ATOM 719 O O . ASP A 1 93 ? -27.267 -1.470 10.618 1.00 58.53 93 ASP A O 1
ATOM 723 N N . LEU A 1 94 ? -28.053 -2.104 12.609 1.00 57.69 94 LEU A N 1
ATOM 724 C CA . LEU A 1 94 ? -26.931 -3.004 12.892 1.00 57.69 94 LEU A CA 1
ATOM 725 C C . LEU A 1 94 ? -26.784 -4.126 11.873 1.00 57.69 94 LEU A C 1
ATOM 727 O O . LEU A 1 94 ? -25.666 -4.423 11.457 1.00 57.69 94 LEU A O 1
ATOM 731 N N . ARG A 1 95 ? -27.881 -4.790 11.490 1.00 56.31 95 ARG A N 1
ATOM 732 C CA . ARG A 1 95 ? -27.801 -5.925 10.560 1.00 56.31 95 ARG A CA 1
ATOM 733 C C . ARG A 1 95 ? -27.395 -5.453 9.165 1.00 56.31 95 ARG A C 1
ATOM 735 O O . ARG A 1 95 ? -26.517 -6.066 8.567 1.00 56.31 95 ARG A O 1
ATOM 742 N N . SER A 1 96 ? -27.981 -4.347 8.704 1.00 60.25 96 SER A N 1
ATOM 743 C CA . SER A 1 96 ? -27.610 -3.664 7.459 1.00 60.25 96 SER A CA 1
ATOM 744 C C . SER A 1 96 ? -26.127 -3.273 7.462 1.00 60.25 96 SER A C 1
ATOM 746 O O . SER A 1 96 ? -25.356 -3.708 6.607 1.00 60.25 96 SER A O 1
ATOM 748 N N . ARG A 1 97 ? -25.667 -2.564 8.500 1.00 61.97 97 ARG A N 1
ATOM 749 C CA . ARG A 1 97 ? -24.286 -2.065 8.562 1.00 61.97 97 ARG A CA 1
ATOM 750 C C . ARG A 1 97 ? -23.239 -3.141 8.872 1.00 61.97 97 ARG A C 1
ATOM 752 O O . ARG A 1 97 ? -22.082 -2.993 8.493 1.00 61.97 97 ARG A O 1
ATOM 759 N N . GLN A 1 98 ? -23.607 -4.258 9.506 1.00 63.75 98 GLN A N 1
ATOM 760 C CA . GLN A 1 98 ? -22.715 -5.418 9.649 1.00 63.75 98 GLN A CA 1
ATOM 761 C C . GLN A 1 98 ? -22.516 -6.189 8.338 1.00 63.75 98 GLN A C 1
ATOM 763 O O . GLN A 1 98 ? -21.473 -6.830 8.174 1.00 63.75 98 GLN A O 1
ATOM 768 N N . VAL A 1 99 ? -23.496 -6.159 7.427 1.00 60.50 99 VAL A N 1
ATOM 769 C CA . VAL A 1 99 ? -23.324 -6.652 6.051 1.00 60.50 99 VAL A CA 1
ATOM 770 C C . VAL A 1 99 ? -22.368 -5.722 5.306 1.00 60.50 99 VAL A C 1
ATOM 772 O O . VAL A 1 99 ? -21.357 -6.198 4.795 1.00 60.50 99 VAL A O 1
ATOM 775 N N . VAL A 1 100 ? -22.584 -4.407 5.413 1.00 64.56 100 VAL A N 1
ATOM 776 C CA . VAL 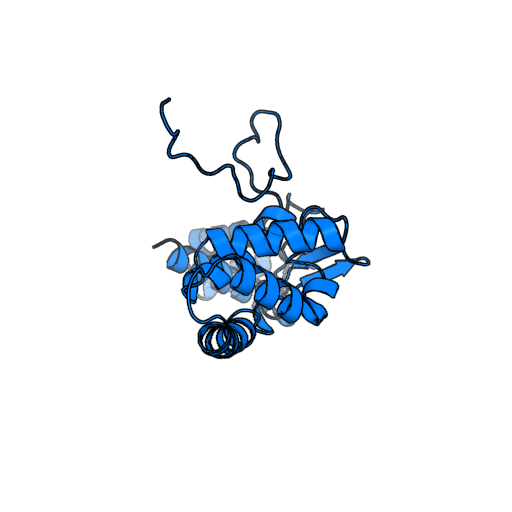A 1 100 ? -21.696 -3.368 4.862 1.00 64.56 100 VAL A CA 1
ATOM 777 C C . VAL A 1 100 ? -20.254 -3.528 5.363 1.00 64.56 100 VAL A C 1
ATOM 779 O O . VAL A 1 100 ? -19.320 -3.422 4.580 1.00 64.56 100 VAL A O 1
ATOM 782 N N . PHE A 1 101 ? -20.020 -3.898 6.628 1.00 72.88 101 PHE A N 1
ATOM 783 C CA . PHE A 1 101 ? -18.653 -4.158 7.105 1.00 72.88 101 PHE A CA 1
ATOM 784 C C . PHE A 1 101 ? -17.949 -5.301 6.357 1.00 72.88 101 PHE A C 1
ATOM 786 O O . PHE A 1 101 ? -16.764 -5.187 6.054 1.00 72.88 101 PHE A O 1
ATOM 793 N N . ARG A 1 102 ? -18.651 -6.405 6.052 1.00 72.69 102 ARG A N 1
ATOM 794 C CA . ARG A 1 102 ? -18.066 -7.516 5.271 1.00 72.69 102 ARG A CA 1
ATOM 795 C C . ARG A 1 102 ? -17.795 -7.108 3.824 1.00 72.69 102 ARG A C 1
ATOM 797 O O . ARG A 1 102 ? -16.874 -7.646 3.222 1.00 72.69 102 ARG A O 1
ATOM 804 N N . GLU A 1 103 ? -18.590 -6.188 3.290 1.00 71.12 103 GLU A N 1
ATOM 805 C CA . GLU A 1 103 ? -18.401 -5.614 1.954 1.00 71.12 103 GLU A CA 1
ATOM 806 C C . GLU A 1 103 ? -17.246 -4.602 1.920 1.00 71.12 103 GLU A C 1
ATOM 808 O O . GLU A 1 103 ? -16.558 -4.500 0.913 1.00 71.12 103 GLU A O 1
ATOM 813 N N . ILE A 1 104 ? -16.978 -3.909 3.032 1.00 71.62 104 ILE A N 1
ATOM 814 C CA . ILE A 1 104 ? -15.885 -2.932 3.148 1.00 71.62 104 ILE A CA 1
ATOM 815 C C . ILE A 1 104 ? -14.544 -3.600 3.413 1.00 71.62 104 ILE A C 1
ATOM 817 O O . ILE A 1 104 ? -13.555 -3.316 2.740 1.00 71.62 104 ILE A O 1
ATOM 821 N N . ILE A 1 105 ? -14.491 -4.463 4.429 1.00 73.62 105 ILE A N 1
ATOM 822 C CA . ILE A 1 105 ? -13.283 -5.181 4.845 1.00 73.62 105 ILE A CA 1
ATOM 823 C C . ILE A 1 105 ? -13.133 -6.405 3.948 1.00 73.62 105 ILE A C 1
ATOM 825 O O . ILE A 1 105 ? -13.265 -7.562 4.350 1.00 73.62 105 ILE A O 1
ATOM 829 N N . VAL A 1 106 ? -12.873 -6.117 2.678 1.00 72.00 106 VAL A N 1
ATOM 830 C CA . VAL A 1 106 ? -12.606 -7.119 1.658 1.00 72.00 106 VAL A CA 1
ATOM 831 C C . VAL A 1 106 ? -11.176 -7.640 1.779 1.00 72.00 106 VAL A C 1
ATOM 833 O O . VAL A 1 106 ? -10.268 -6.901 2.177 1.00 72.00 106 VAL A O 1
ATOM 836 N N . PRO A 1 107 ? -10.924 -8.902 1.376 1.00 74.31 107 PRO A N 1
ATOM 837 C CA . PRO A 1 107 ? -9.579 -9.470 1.345 1.00 74.31 107 PRO A CA 1
ATOM 838 C C . PRO A 1 107 ? -8.548 -8.596 0.618 1.00 74.31 107 PRO A C 1
ATOM 840 O O . PRO A 1 107 ? -7.367 -8.681 0.938 1.00 74.31 107 PRO A O 1
ATOM 843 N N . SER A 1 108 ? -8.978 -7.740 -0.317 1.00 77.25 108 SER A N 1
ATOM 844 C CA . SER A 1 108 ? -8.112 -6.828 -1.070 1.00 77.25 108 SER A CA 1
ATOM 845 C C . SER A 1 108 ? -7.477 -5.714 -0.231 1.00 77.25 108 SER A C 1
ATOM 847 O O . SER A 1 108 ? -6.386 -5.272 -0.582 1.00 77.25 108 SER A O 1
ATOM 849 N N . LEU A 1 109 ? -8.083 -5.278 0.883 1.00 84.19 109 LEU A N 1
ATOM 850 C CA . LEU A 1 109 ? -7.462 -4.264 1.752 1.00 84.19 109 LEU A CA 1
ATOM 851 C C . LEU A 1 109 ? -6.228 -4.809 2.474 1.00 84.19 109 LEU A C 1
ATOM 853 O O . LEU A 1 109 ? -5.243 -4.094 2.632 1.00 84.19 109 LEU A O 1
ATOM 857 N N . TYR A 1 110 ? -6.261 -6.094 2.827 1.00 87.56 110 TYR A N 1
ATOM 858 C CA . TYR A 1 110 ? -5.141 -6.819 3.433 1.00 87.56 110 TYR A CA 1
ATOM 859 C C . TYR A 1 110 ? -4.243 -7.509 2.404 1.00 87.56 110 TYR A C 1
ATOM 861 O O . TYR A 1 110 ? -3.185 -8.036 2.753 1.00 87.56 110 TYR A O 1
ATOM 869 N N . ALA A 1 111 ? -4.672 -7.570 1.142 1.00 88.00 111 ALA A N 1
ATOM 870 C CA . ALA A 1 111 ? -3.936 -8.264 0.103 1.00 88.00 111 ALA A CA 1
ATOM 871 C C . ALA A 1 111 ? -2.579 -7.597 -0.115 1.00 88.00 111 ALA A C 1
ATOM 873 O O . ALA A 1 111 ? -2.466 -6.377 -0.240 1.00 88.00 111 ALA A O 1
ATOM 874 N N . GLY A 1 112 ? -1.546 -8.435 -0.147 1.00 89.88 112 GLY A N 1
ATOM 875 C CA . GLY A 1 112 ? -0.178 -7.979 -0.316 1.00 89.88 112 GLY A CA 1
ATOM 876 C C . GLY A 1 112 ? 0.402 -7.268 0.904 1.00 89.88 112 GLY A C 1
ATOM 877 O O . GLY A 1 112 ? 1.529 -6.821 0.805 1.00 89.88 112 GLY A O 1
ATOM 878 N N . ILE A 1 113 ? -0.283 -7.141 2.044 1.00 93.38 113 ILE A N 1
ATOM 879 C CA . ILE A 1 113 ? 0.374 -6.626 3.254 1.00 93.38 113 ILE A CA 1
ATOM 880 C C . ILE A 1 113 ? 1.183 -7.763 3.885 1.00 93.38 113 ILE A C 1
ATOM 882 O O . ILE A 1 113 ? 0.658 -8.848 4.146 1.00 93.38 113 ILE A O 1
ATOM 886 N N . GLU A 1 114 ? 2.470 -7.522 4.106 1.00 93.56 114 GLU A N 1
ATOM 887 C CA . GLU A 1 114 ? 3.317 -8.363 4.945 1.00 93.56 114 GLU A CA 1
ATOM 888 C C . GLU A 1 114 ? 3.393 -7.794 6.353 1.00 93.56 114 GLU A C 1
ATOM 890 O O . GLU A 1 114 ? 3.341 -6.582 6.559 1.00 93.56 114 GLU A O 1
ATOM 895 N N . TYR A 1 115 ? 3.517 -8.698 7.318 1.00 91.00 115 TYR A N 1
ATOM 896 C CA . TYR A 1 115 ? 3.460 -8.383 8.733 1.00 91.00 115 TYR A CA 1
ATOM 897 C C . TYR A 1 115 ? 4.722 -8.851 9.437 1.00 91.00 115 TYR A C 1
ATOM 899 O O . TYR A 1 115 ? 5.181 -9.976 9.231 1.00 91.00 115 TYR A O 1
ATOM 907 N N . GLN A 1 116 ? 5.237 -8.008 10.325 1.00 88.69 116 GLN A N 1
ATOM 908 C CA . GLN A 1 116 ? 6.213 -8.385 11.333 1.00 88.69 116 GLN A CA 1
ATOM 909 C C . GLN A 1 116 ? 5.532 -8.303 12.702 1.00 88.69 116 GLN A C 1
ATOM 911 O O . GLN A 1 116 ? 5.308 -7.222 13.248 1.00 88.69 116 GLN A O 1
ATOM 916 N N . GLY A 1 117 ? 5.147 -9.461 13.241 1.00 86.38 117 GLY A N 1
ATOM 917 C CA . GLY A 1 117 ? 4.242 -9.512 14.389 1.00 86.38 117 GLY A CA 1
ATOM 918 C C . GLY A 1 117 ? 2.869 -8.946 14.018 1.00 86.38 117 GLY A C 1
ATOM 919 O O . GLY A 1 117 ? 2.239 -9.427 13.081 1.00 86.38 117 GLY A O 1
ATOM 920 N N . GLU A 1 118 ? 2.421 -7.919 14.739 1.00 79.75 118 GLU A N 1
ATOM 921 C CA . GLU A 1 118 ? 1.133 -7.241 14.502 1.00 79.75 118 GLU A CA 1
ATOM 922 C C . GLU A 1 118 ? 1.246 -6.026 13.565 1.00 79.75 118 GLU A C 1
ATOM 924 O O . GLU A 1 118 ? 0.233 -5.439 13.187 1.00 79.75 118 GLU A O 1
ATOM 929 N N . HIS A 1 119 ? 2.465 -5.635 13.181 1.00 83.62 119 HIS A N 1
ATOM 930 C CA . HIS A 1 119 ? 2.712 -4.416 12.415 1.00 83.62 119 HIS A CA 1
ATOM 931 C C . HIS A 1 119 ? 2.907 -4.720 10.932 1.00 83.62 119 HIS A C 1
ATOM 933 O O . HIS A 1 119 ? 3.694 -5.598 10.573 1.00 83.62 119 HIS A O 1
ATOM 939 N N . ALA A 1 120 ? 2.223 -3.966 10.069 1.00 90.31 120 ALA A N 1
ATOM 940 C CA . ALA A 1 120 ? 2.463 -4.010 8.632 1.00 90.31 120 ALA A CA 1
ATOM 941 C C . ALA A 1 120 ? 3.904 -3.557 8.342 1.00 90.31 120 ALA A C 1
ATOM 943 O O . ALA A 1 120 ? 4.285 -2.451 8.724 1.00 90.31 120 ALA A O 1
ATOM 944 N N . SER A 1 121 ? 4.700 -4.410 7.702 1.00 92.12 121 SER A N 1
ATOM 945 C CA . SER A 1 121 ? 6.116 -4.162 7.413 1.00 92.12 121 SER A CA 1
ATOM 946 C C . SER A 1 121 ? 6.360 -3.794 5.956 1.00 92.12 121 SER A C 1
ATOM 948 O O . SER A 1 121 ? 7.172 -2.919 5.689 1.00 92.12 121 SER A O 1
ATOM 950 N N . LYS A 1 122 ? 5.651 -4.426 5.019 1.00 94.56 122 LYS A N 1
ATOM 951 C CA . LYS A 1 122 ? 5.707 -4.128 3.583 1.00 94.56 122 LYS A CA 1
ATOM 952 C C . LYS A 1 122 ? 4.323 -4.242 2.974 1.00 94.56 122 LYS A C 1
ATOM 954 O O . LYS A 1 122 ? 3.457 -4.939 3.504 1.00 94.56 122 LYS A O 1
ATOM 959 N N . TRP A 1 123 ? 4.120 -3.607 1.829 1.00 95.44 123 TRP A N 1
ATOM 960 C CA . TRP A 1 123 ? 2.890 -3.765 1.068 1.00 95.44 123 TRP A CA 1
ATOM 961 C C . TRP A 1 123 ? 3.159 -3.907 -0.429 1.00 95.44 123 TRP A C 1
ATOM 963 O O . TRP A 1 123 ? 3.831 -3.079 -1.032 1.00 95.44 123 TRP A O 1
ATOM 973 N N . TYR A 1 124 ? 2.598 -4.951 -1.036 1.00 95.44 124 TYR A N 1
ATOM 974 C CA . TYR A 1 124 ? 2.610 -5.179 -2.478 1.00 95.44 124 TYR A CA 1
ATOM 975 C C . TYR A 1 124 ? 1.275 -4.697 -3.061 1.00 95.44 124 TYR A C 1
ATOM 977 O O . TYR A 1 124 ? 0.252 -5.363 -2.862 1.00 95.44 124 TYR A O 1
ATOM 985 N N . PRO A 1 125 ? 1.246 -3.555 -3.773 1.00 92.44 125 PRO A N 1
ATOM 986 C CA . PRO A 1 125 ? 0.012 -2.990 -4.322 1.00 92.44 125 PRO A CA 1
ATOM 987 C C . PRO A 1 125 ? -0.520 -3.774 -5.532 1.00 92.44 125 PRO A C 1
ATOM 989 O O . PRO A 1 125 ? -1.674 -3.620 -5.923 1.00 92.44 125 PRO A O 1
ATOM 992 N N . VAL A 1 126 ? 0.316 -4.634 -6.114 1.00 92.62 126 VAL A N 1
ATOM 993 C CA . VAL A 1 126 ? 0.020 -5.529 -7.239 1.00 92.62 126 VAL A CA 1
ATOM 994 C C . VAL A 1 126 ? 0.446 -6.961 -6.873 1.00 92.62 126 VAL A C 1
ATOM 996 O O . VAL A 1 126 ? 1.110 -7.156 -5.851 1.00 92.62 126 VAL A O 1
ATOM 999 N N . PRO A 1 127 ? 0.084 -8.000 -7.654 1.00 92.69 127 PRO A N 1
ATOM 1000 C CA . PRO A 1 127 ? 0.501 -9.368 -7.351 1.00 92.69 127 PRO A CA 1
ATOM 1001 C C . PRO A 1 127 ? 2.021 -9.481 -7.168 1.00 92.69 127 PRO A C 1
ATOM 1003 O O . PRO A 1 127 ? 2.767 -9.006 -8.015 1.00 92.69 127 PRO A O 1
ATOM 1006 N N . LYS A 1 128 ? 2.489 -10.178 -6.120 1.00 92.12 128 LYS A N 1
ATOM 1007 C CA . LYS A 1 128 ? 3.926 -10.267 -5.769 1.00 92.12 128 LYS A CA 1
ATOM 1008 C C . LYS A 1 128 ? 4.851 -10.664 -6.928 1.00 92.12 128 LYS A C 1
ATOM 1010 O O . LYS A 1 128 ? 5.977 -10.197 -6.997 1.00 92.12 128 LYS A O 1
ATOM 1015 N N . ARG A 1 129 ? 4.362 -11.467 -7.881 1.00 93.00 129 ARG A N 1
ATOM 1016 C CA . ARG A 1 129 ? 5.086 -11.854 -9.112 1.00 93.00 129 ARG A CA 1
ATOM 1017 C C . ARG A 1 129 ? 5.484 -10.684 -10.027 1.00 93.00 129 ARG A C 1
ATOM 1019 O O . ARG A 1 129 ? 6.256 -10.898 -10.957 1.00 93.00 129 ARG A O 1
ATOM 1026 N N . ASP A 1 130 ? 4.917 -9.499 -9.814 1.00 94.38 130 ASP A N 1
ATOM 1027 C CA . ASP A 1 130 ? 5.241 -8.264 -10.534 1.00 94.38 130 ASP A CA 1
ATOM 1028 C C . ASP A 1 130 ? 6.358 -7.470 -9.818 1.00 94.38 130 ASP A C 1
ATOM 1030 O O . ASP A 1 130 ? 6.873 -6.512 -10.385 1.00 94.38 130 ASP A O 1
ATOM 1034 N N . HIS A 1 131 ? 6.783 -7.917 -8.625 1.00 95.31 131 HIS A N 1
ATOM 1035 C CA . HIS A 1 131 ? 7.916 -7.409 -7.840 1.00 95.31 131 HIS A CA 1
ATOM 1036 C C . HIS A 1 131 ? 7.835 -5.925 -7.477 1.00 95.31 131 HIS A C 1
ATOM 1038 O O . HIS A 1 131 ? 8.866 -5.303 -7.279 1.00 95.31 131 HIS A O 1
ATOM 1044 N N . ILE A 1 132 ? 6.641 -5.340 -7.377 1.00 96.81 132 ILE A N 1
ATOM 1045 C CA . ILE A 1 132 ? 6.475 -3.958 -6.909 1.00 96.81 132 ILE A CA 1
ATOM 1046 C C . ILE A 1 132 ? 6.083 -3.981 -5.438 1.00 96.81 132 ILE A C 1
ATOM 1048 O O . ILE A 1 132 ? 5.103 -4.635 -5.072 1.00 96.81 132 ILE A O 1
ATOM 1052 N N . VAL A 1 133 ? 6.833 -3.256 -4.613 1.00 96.69 133 VAL A N 1
ATOM 1053 C CA . VAL A 1 133 ? 6.640 -3.201 -3.163 1.00 96.69 133 VAL A CA 1
ATOM 1054 C C . VAL A 1 133 ? 6.806 -1.777 -2.641 1.00 96.69 133 VAL A C 1
ATOM 1056 O O . VAL A 1 133 ? 7.628 -1.012 -3.141 1.00 96.69 133 VAL A O 1
ATOM 1059 N N . LEU A 1 134 ? 6.018 -1.433 -1.627 1.00 95.38 134 LEU A N 1
ATOM 1060 C CA . LEU A 1 134 ? 6.227 -0.284 -0.759 1.00 95.38 134 LEU A CA 1
ATOM 1061 C C . LEU A 1 134 ? 6.819 -0.813 0.547 1.00 95.38 134 LEU A C 1
ATOM 1063 O O . LEU A 1 134 ? 6.181 -1.596 1.258 1.00 95.38 134 LEU A O 1
ATOM 1067 N N . ASP A 1 135 ? 8.048 -0.402 0.835 1.00 93.81 135 ASP A N 1
ATOM 1068 C CA . ASP A 1 135 ? 8.810 -0.814 2.011 1.00 93.81 135 ASP A CA 1
ATOM 1069 C C . ASP A 1 135 ? 9.287 0.450 2.745 1.00 93.81 135 ASP A C 1
ATOM 1071 O O . ASP A 1 135 ? 10.146 1.149 2.219 1.00 93.81 135 ASP A O 1
ATOM 1075 N N . PRO A 1 136 ? 8.763 0.793 3.936 1.00 91.00 136 PRO A N 1
ATOM 1076 C CA . PRO A 1 136 ? 9.161 2.002 4.657 1.00 91.00 136 PRO A CA 1
ATOM 1077 C C . PRO A 1 136 ? 10.658 2.063 4.987 1.00 91.00 136 PRO A C 1
ATOM 1079 O O . PRO A 1 136 ? 11.186 3.158 5.175 1.00 91.00 136 PRO A O 1
ATOM 1082 N N . ALA A 1 137 ? 11.354 0.922 5.051 1.00 89.88 137 ALA A N 1
ATOM 1083 C CA . ALA A 1 137 ? 12.790 0.878 5.308 1.00 89.88 137 ALA A CA 1
ATOM 1084 C C . ALA A 1 137 ? 13.635 1.197 4.060 1.00 89.88 137 ALA A C 1
ATOM 1086 O O . ALA A 1 137 ? 14.852 1.362 4.167 1.00 89.88 137 ALA A O 1
ATOM 1087 N N . ARG A 1 138 ? 13.019 1.288 2.873 1.00 89.06 138 ARG A N 1
ATOM 1088 C CA . ARG A 1 138 ? 13.690 1.531 1.587 1.00 89.06 138 ARG A CA 1
ATOM 1089 C C . ARG A 1 138 ? 12.993 2.662 0.839 1.00 89.06 138 ARG A C 1
ATOM 1091 O O . ARG A 1 138 ? 11.778 2.681 0.731 1.00 89.06 138 ARG A O 1
ATOM 1098 N N . HIS A 1 139 ? 13.751 3.615 0.296 1.00 82.31 139 HIS A N 1
ATOM 1099 C CA . HIS A 1 139 ? 13.177 4.731 -0.476 1.00 82.31 139 HIS A CA 1
ATOM 1100 C C . HIS A 1 139 ? 12.008 5.452 0.229 1.00 82.31 139 HIS A C 1
ATOM 1102 O O . HIS A 1 139 ? 11.094 5.944 -0.425 1.00 82.31 139 HIS A O 1
ATOM 1108 N N . PHE A 1 140 ? 12.021 5.496 1.568 1.00 79.88 140 PHE A N 1
ATOM 1109 C CA . PHE A 1 140 ? 10.979 6.119 2.390 1.00 79.88 140 PHE A CA 1
ATOM 1110 C C . PHE A 1 140 ? 9.549 5.628 2.085 1.00 79.88 140 PHE A C 1
ATOM 1112 O O . PHE A 1 140 ? 8.586 6.370 2.263 1.00 79.88 140 PHE A O 1
ATOM 1119 N N . GLY A 1 141 ? 9.396 4.376 1.637 1.00 84.12 141 GLY A N 1
ATOM 1120 C CA . GLY A 1 141 ? 8.093 3.788 1.321 1.00 84.12 141 GLY A CA 1
ATOM 1121 C C . GLY A 1 141 ? 7.565 4.092 -0.081 1.00 84.12 141 GLY A C 1
ATOM 1122 O O . GLY A 1 141 ? 6.464 3.642 -0.403 1.00 84.12 141 GLY A O 1
ATOM 1123 N N . SER A 1 142 ? 8.326 4.797 -0.926 1.00 89.38 142 SER A N 1
ATOM 1124 C CA . SER A 1 142 ? 7.989 4.935 -2.345 1.00 89.38 142 SER A CA 1
ATOM 1125 C C . SER A 1 142 ? 7.997 3.570 -3.049 1.00 89.38 142 SER A C 1
ATOM 1127 O O . SER A 1 142 ? 8.763 2.684 -2.658 1.00 89.38 142 SER A O 1
ATOM 1129 N N . PRO A 1 143 ? 7.171 3.366 -4.092 1.00 94.81 143 PRO A N 1
ATOM 1130 C CA . PRO A 1 143 ? 7.111 2.086 -4.784 1.00 94.81 143 PRO A CA 1
ATOM 1131 C C . PRO A 1 143 ? 8.421 1.774 -5.521 1.00 94.81 143 PRO A C 1
ATOM 1133 O O . PRO A 1 143 ? 8.952 2.583 -6.286 1.00 94.81 143 PRO A O 1
ATOM 1136 N N . ILE A 1 144 ? 8.937 0.569 -5.297 1.00 96.62 144 ILE A N 1
ATOM 1137 C CA . ILE A 1 144 ? 10.196 0.083 -5.870 1.00 96.62 144 ILE A CA 1
ATOM 1138 C C . ILE A 1 144 ? 10.019 -1.313 -6.456 1.00 96.62 144 ILE A C 1
ATOM 1140 O O . ILE A 1 144 ? 9.109 -2.054 -6.074 1.00 96.62 144 ILE A O 1
ATOM 1144 N N . ASN A 1 145 ? 10.933 -1.706 -7.341 1.00 97.06 145 ASN A N 1
ATOM 1145 C CA . ASN A 1 145 ? 11.157 -3.117 -7.611 1.00 97.06 145 ASN A CA 1
ATOM 1146 C C . ASN A 1 145 ? 11.793 -3.784 -6.375 1.00 97.06 145 ASN A C 1
ATOM 1148 O O . ASN A 1 145 ? 12.813 -3.304 -5.882 1.00 97.06 145 ASN A O 1
ATOM 1152 N N . GLU A 1 146 ? 11.216 -4.872 -5.863 1.00 95.69 146 GLU A N 1
ATOM 1153 C CA . GLU A 1 146 ? 11.676 -5.493 -4.617 1.00 95.69 146 GLU A CA 1
ATOM 1154 C C . GLU A 1 146 ? 13.123 -5.993 -4.712 1.00 95.69 146 GLU A C 1
ATOM 1156 O O . GLU A 1 146 ? 13.927 -5.688 -3.826 1.00 95.69 146 GLU A O 1
ATOM 1161 N N . ASP A 1 147 ? 13.463 -6.718 -5.778 1.00 94.69 147 ASP A N 1
ATOM 1162 C CA . ASP A 1 147 ? 14.774 -7.357 -5.907 1.00 94.69 147 ASP A CA 1
ATOM 1163 C C . ASP A 1 147 ? 15.885 -6.337 -6.144 1.00 94.69 147 ASP A C 1
ATOM 1165 O O . ASP A 1 147 ? 16.959 -6.441 -5.556 1.00 94.69 147 ASP A O 1
ATOM 1169 N N . THR A 1 148 ? 15.636 -5.327 -6.980 1.00 94.31 148 THR A N 1
ATOM 1170 C CA . THR A 1 148 ? 16.685 -4.374 -7.377 1.00 94.31 148 THR A CA 1
ATOM 1171 C C . THR A 1 148 ? 16.675 -3.075 -6.588 1.00 94.31 148 THR A C 1
ATOM 1173 O O . THR A 1 148 ? 17.679 -2.372 -6.542 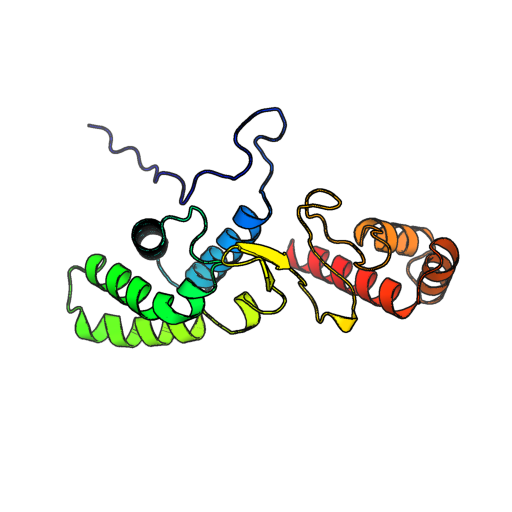1.00 94.31 148 THR A O 1
ATOM 1176 N N . GLY A 1 149 ? 15.554 -2.730 -5.955 1.00 94.88 149 GLY A N 1
ATOM 1177 C CA . GLY A 1 149 ? 15.368 -1.449 -5.274 1.00 94.88 149 GLY A CA 1
ATOM 1178 C C . GLY A 1 149 ? 15.148 -0.262 -6.194 1.00 94.88 149 GLY A C 1
ATOM 1179 O O . GLY A 1 149 ? 15.020 0.853 -5.703 1.00 94.88 149 GLY A O 1
ATOM 1180 N N . ILE A 1 150 ? 15.090 -0.476 -7.508 1.00 96.19 150 ILE A N 1
ATOM 1181 C CA . ILE A 1 150 ? 14.917 0.618 -8.460 1.00 96.19 150 ILE A CA 1
ATOM 1182 C C . ILE A 1 150 ? 13.496 1.191 -8.309 1.00 96.19 150 ILE A C 1
ATOM 1184 O O . ILE A 1 150 ? 12.535 0.416 -8.378 1.00 96.19 150 ILE A O 1
ATOM 1188 N N . PRO A 1 151 ? 13.333 2.519 -8.143 1.00 97.12 151 PRO A N 1
ATOM 1189 C CA . PRO A 1 151 ? 12.019 3.156 -8.105 1.00 97.12 151 PRO A CA 1
ATOM 1190 C C . PRO A 1 151 ? 11.207 2.884 -9.372 1.00 97.12 151 PRO A C 1
ATOM 1192 O O . PRO A 1 151 ? 11.728 2.980 -10.488 1.00 97.12 151 PRO A O 1
ATOM 1195 N N . THR A 1 152 ? 9.917 2.575 -9.221 1.00 97.31 152 THR A N 1
ATOM 1196 C CA . THR A 1 152 ? 9.036 2.335 -10.378 1.00 97.31 152 THR A CA 1
ATOM 1197 C C . THR A 1 152 ? 8.892 3.583 -11.245 1.00 97.31 152 THR A C 1
ATOM 1199 O O . THR A 1 152 ? 8.885 3.470 -12.473 1.00 97.31 152 THR A O 1
ATOM 1202 N N . GLU A 1 153 ? 8.903 4.766 -10.625 1.00 96.62 153 GLU A N 1
ATOM 1203 C CA . GLU A 1 153 ? 8.921 6.059 -11.314 1.00 96.62 153 GLU A CA 1
ATOM 1204 C C . GLU A 1 153 ? 10.155 6.225 -12.211 1.00 96.62 153 GLU A C 1
ATOM 1206 O O . GLU A 1 153 ? 10.040 6.739 -13.320 1.00 96.62 153 GLU A O 1
ATOM 1211 N N . ALA A 1 154 ? 11.325 5.732 -11.785 1.00 96.94 154 ALA A N 1
ATOM 1212 C CA . ALA A 1 154 ? 12.564 5.850 -12.548 1.00 96.94 154 ALA A CA 1
ATOM 1213 C C . ALA A 1 154 ? 12.522 4.956 -13.794 1.00 96.94 154 ALA A C 1
ATOM 1215 O O . ALA A 1 154 ? 12.895 5.386 -14.886 1.00 96.94 154 ALA A O 1
ATOM 1216 N N . LEU A 1 155 ? 11.992 3.735 -13.651 1.00 97.31 155 LEU A N 1
ATOM 1217 C CA . LEU A 1 155 ? 11.767 2.826 -14.779 1.00 97.31 155 LEU A CA 1
ATOM 1218 C C . LEU A 1 155 ? 10.761 3.412 -15.776 1.00 97.31 155 LEU A C 1
ATOM 1220 O O . LEU A 1 155 ? 10.982 3.359 -16.985 1.00 97.31 155 LEU A O 1
ATOM 1224 N N . HIS A 1 156 ? 9.669 3.994 -15.281 1.00 97.69 156 HIS A N 1
ATOM 1225 C CA . HIS A 1 156 ? 8.661 4.623 -16.127 1.00 97.69 156 HIS A CA 1
ATOM 1226 C C . HIS A 1 156 ? 9.187 5.888 -16.822 1.00 97.69 156 HIS A C 1
ATOM 1228 O O . HIS A 1 156 ? 8.952 6.071 -18.014 1.00 97.69 156 HIS A O 1
ATOM 1234 N N . ALA A 1 157 ? 9.956 6.724 -16.122 1.00 97.00 157 ALA A N 1
ATOM 1235 C CA . ALA A 1 157 ? 10.586 7.908 -16.697 1.00 97.00 157 ALA A CA 1
ATOM 1236 C C . ALA A 1 157 ? 11.596 7.543 -17.794 1.00 97.00 157 ALA A C 1
ATOM 1238 O O . ALA A 1 157 ? 11.570 8.145 -18.866 1.00 97.00 157 ALA A O 1
ATOM 1239 N N . SER A 1 158 ? 12.435 6.524 -17.567 1.00 97.44 158 SER A N 1
ATOM 1240 C CA . SER A 1 158 ? 13.342 6.002 -18.598 1.00 97.44 158 SER A CA 1
ATOM 1241 C C . SER A 1 158 ? 12.572 5.507 -19.822 1.00 97.44 158 SER A C 1
ATOM 1243 O O . SER A 1 158 ? 12.910 5.875 -20.942 1.00 97.44 158 SER A O 1
ATOM 1245 N N . TYR A 1 159 ? 11.499 4.743 -19.619 1.00 97.81 159 TYR A N 1
ATOM 1246 C CA . TYR A 1 159 ? 10.645 4.269 -20.707 1.00 97.81 159 TYR A CA 1
ATOM 1247 C C . TYR A 1 159 ? 10.059 5.417 -21.544 1.00 97.81 159 TYR A C 1
ATOM 1249 O O . TYR A 1 159 ? 10.067 5.356 -22.774 1.00 97.81 159 TYR A O 1
ATOM 1257 N N . LEU A 1 160 ? 9.571 6.480 -20.898 1.00 97.38 160 LEU A N 1
ATOM 1258 C CA . LEU A 1 160 ? 9.038 7.647 -21.601 1.00 97.38 160 LEU A CA 1
ATOM 1259 C C . LEU A 1 160 ? 10.130 8.418 -22.354 1.00 97.38 160 LEU A C 1
ATOM 1261 O O . LEU A 1 160 ? 9.893 8.853 -23.480 1.00 97.38 160 LEU A O 1
ATOM 1265 N N . ALA A 1 161 ? 11.323 8.556 -21.768 1.00 96.50 161 ALA A N 1
ATOM 1266 C CA . ALA A 1 161 ? 12.456 9.233 -22.398 1.00 96.50 161 ALA A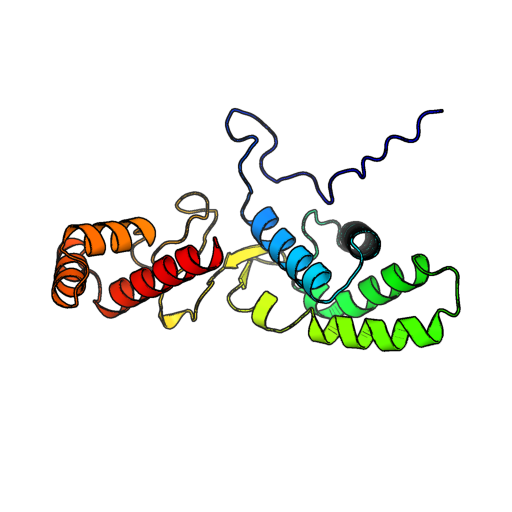 CA 1
ATOM 1267 C C . ALA A 1 161 ? 12.938 8.522 -23.677 1.00 96.50 161 ALA A C 1
ATOM 1269 O O . ALA A 1 161 ? 13.344 9.183 -24.629 1.00 96.50 161 ALA A O 1
ATOM 1270 N N . GLU A 1 162 ? 12.830 7.193 -23.722 1.00 93.69 162 GLU A N 1
ATOM 1271 C CA . GLU A 1 162 ? 13.187 6.356 -24.878 1.00 93.69 162 GLU A CA 1
ATOM 1272 C C . GLU A 1 162 ? 12.070 6.262 -25.943 1.00 93.69 162 GLU A C 1
ATOM 1274 O O . GLU A 1 162 ? 12.196 5.523 -26.919 1.00 93.69 162 GLU A O 1
ATOM 1279 N N . GLY A 1 163 ? 10.969 7.008 -25.785 1.00 94.38 163 GLY A N 1
ATOM 1280 C CA . GLY A 1 163 ? 9.891 7.117 -26.777 1.00 94.38 163 GLY A CA 1
ATOM 1281 C C . GLY A 1 163 ? 8.598 6.373 -26.432 1.00 94.38 163 GLY A C 1
ATOM 1282 O O . GLY A 1 163 ? 7.622 6.489 -27.171 1.00 94.38 163 GLY A O 1
ATOM 1283 N N . GLY A 1 164 ? 8.548 5.649 -25.310 1.00 94.81 164 GLY A N 1
ATOM 1284 C CA . GLY A 1 164 ? 7.309 5.070 -24.786 1.00 94.81 164 GLY A CA 1
ATOM 1285 C C . GLY A 1 164 ? 6.692 3.955 -25.641 1.00 94.81 164 GLY A C 1
ATOM 1286 O O . GLY A 1 164 ? 5.488 3.709 -25.554 1.00 94.81 164 GLY A O 1
ATOM 1287 N N . ASP A 1 165 ? 7.476 3.252 -26.454 1.00 95.56 165 ASP A N 1
ATOM 1288 C CA . ASP A 1 165 ? 7.026 2.109 -27.252 1.00 95.56 165 ASP A CA 1
ATOM 1289 C C . ASP A 1 165 ? 7.595 0.771 -26.730 1.00 95.56 165 ASP A C 1
ATOM 1291 O O . ASP A 1 165 ? 8.274 0.696 -25.705 1.00 95.56 165 ASP A O 1
ATOM 1295 N N . GLU A 1 166 ? 7.309 -0.344 -27.406 1.00 93.81 166 GLU A N 1
ATOM 1296 C CA . GLU A 1 166 ? 7.822 -1.645 -26.956 1.00 93.81 166 GLU A CA 1
ATOM 1297 C C . GLU A 1 166 ? 9.360 -1.726 -26.984 1.00 93.81 166 GLU A C 1
ATOM 1299 O O . GLU A 1 166 ? 9.959 -2.411 -26.147 1.00 93.81 166 GLU A O 1
ATOM 1304 N N . ARG A 1 167 ? 10.008 -0.986 -27.892 1.00 96.38 167 ARG A N 1
ATOM 1305 C CA . ARG A 1 167 ? 11.468 -0.907 -27.964 1.00 96.38 167 ARG A CA 1
ATOM 1306 C C . ARG A 1 167 ? 12.027 -0.139 -26.770 1.00 96.38 167 ARG A C 1
ATOM 1308 O O . ARG A 1 167 ? 13.008 -0.600 -26.191 1.00 96.38 167 ARG A O 1
ATOM 1315 N N . ALA A 1 168 ? 11.384 0.950 -26.357 1.00 96.88 168 ALA A N 1
ATOM 1316 C CA . ALA A 1 168 ? 11.734 1.707 -25.160 1.00 96.88 168 ALA A CA 1
ATOM 1317 C C . ALA A 1 168 ? 11.735 0.816 -23.911 1.00 96.88 168 ALA A C 1
ATOM 1319 O O . ALA A 1 168 ? 12.698 0.814 -23.151 1.00 96.88 168 ALA A O 1
ATOM 1320 N N . ALA A 1 169 ? 10.715 -0.033 -23.738 1.00 96.81 169 ALA A N 1
ATOM 1321 C CA . ALA A 1 169 ? 10.663 -0.956 -22.602 1.00 96.81 169 ALA A CA 1
ATOM 1322 C C . ALA A 1 169 ? 11.834 -1.960 -22.602 1.00 96.81 169 ALA A C 1
ATOM 1324 O O . ALA A 1 169 ? 12.370 -2.287 -21.541 1.00 96.81 169 ALA A O 1
ATOM 1325 N N . ALA A 1 170 ? 12.243 -2.445 -23.780 1.00 97.19 170 ALA A N 1
ATOM 1326 C CA . ALA A 1 170 ? 13.401 -3.328 -23.921 1.00 97.19 170 ALA A CA 1
ATOM 1327 C C . ALA A 1 170 ? 14.729 -2.605 -23.643 1.00 97.19 170 ALA A C 1
ATOM 1329 O O . ALA A 1 170 ? 15.605 -3.180 -23.000 1.00 97.19 170 ALA A O 1
ATOM 1330 N N . LEU A 1 171 ? 14.862 -1.349 -24.075 1.00 97.25 171 LEU A N 1
ATOM 1331 C CA . LEU A 1 171 ? 16.030 -0.517 -23.782 1.00 97.25 171 LEU A CA 1
ATOM 1332 C C . LEU A 1 171 ? 16.141 -0.223 -22.286 1.00 97.25 171 LEU A C 1
ATOM 1334 O O . LEU A 1 171 ? 17.195 -0.462 -21.709 1.00 97.25 171 LEU A O 1
ATOM 1338 N N . THR A 1 172 ? 15.052 0.181 -21.626 1.00 97.25 172 THR A N 1
ATOM 1339 C CA . THR A 1 172 ? 15.028 0.371 -20.168 1.00 97.25 172 THR A CA 1
ATOM 1340 C C . THR A 1 172 ? 15.429 -0.91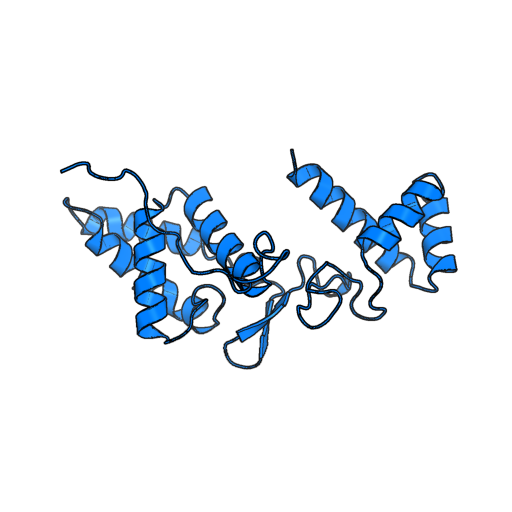0 -19.435 1.00 97.25 172 THR A C 1
ATOM 1342 O O . THR A 1 172 ? 16.238 -0.862 -18.513 1.00 97.25 172 THR A O 1
ATOM 1345 N N . ALA A 1 173 ? 14.924 -2.072 -19.862 1.00 97.31 173 ALA A N 1
ATOM 1346 C CA . ALA A 1 173 ? 15.307 -3.357 -19.273 1.00 97.31 173 ALA A CA 1
ATOM 1347 C C . ALA A 1 173 ? 16.814 -3.632 -19.391 1.00 97.31 173 ALA A C 1
ATOM 1349 O O . ALA A 1 173 ? 17.428 -4.062 -18.418 1.00 97.31 173 ALA A O 1
ATOM 1350 N N . ALA A 1 174 ? 17.408 -3.340 -20.552 1.00 96.75 174 ALA A N 1
ATOM 1351 C CA . ALA A 1 174 ? 18.841 -3.497 -20.777 1.00 96.75 174 ALA A CA 1
ATOM 1352 C C . ALA A 1 174 ? 19.677 -2.497 -19.961 1.00 96.75 174 ALA A C 1
ATOM 1354 O O . ALA A 1 174 ? 20.676 -2.883 -19.365 1.00 96.75 174 ALA A O 1
ATOM 1355 N N . THR A 1 175 ? 19.258 -1.231 -19.890 1.00 96.50 175 THR A N 1
ATOM 1356 C CA . THR A 1 175 ? 19.965 -0.164 -19.161 1.00 96.50 175 THR A CA 1
ATOM 1357 C C . THR A 1 175 ? 20.042 -0.435 -17.664 1.00 96.50 175 THR A C 1
ATOM 1359 O O . THR A 1 175 ? 21.081 -0.220 -17.046 1.00 96.50 175 THR A O 1
ATOM 1362 N N . TYR A 1 176 ? 18.941 -0.903 -17.080 1.00 95.81 176 TYR A N 1
ATOM 1363 C CA . TYR A 1 176 ? 18.864 -1.196 -15.651 1.00 95.81 176 TYR A CA 1
ATOM 1364 C C . TYR A 1 176 ? 19.259 -2.638 -15.304 1.00 95.81 176 TYR A C 1
ATOM 1366 O O . TYR A 1 176 ? 19.230 -2.989 -14.129 1.00 95.81 176 TYR A O 1
ATOM 1374 N N . ASP A 1 177 ? 19.613 -3.453 -16.304 1.00 96.25 177 ASP A N 1
ATOM 1375 C CA . ASP A 1 177 ? 19.931 -4.880 -16.176 1.00 96.25 177 ASP A CA 1
ATOM 1376 C C . ASP A 1 177 ? 18.866 -5.666 -15.386 1.00 96.25 177 ASP A C 1
ATOM 1378 O O . ASP A 1 177 ? 19.145 -6.380 -14.423 1.00 96.25 177 ASP A O 1
ATOM 1382 N N . ILE A 1 178 ? 17.594 -5.502 -15.777 1.00 96.12 178 ILE A N 1
ATOM 1383 C CA . ILE A 1 178 ? 16.464 -6.195 -15.145 1.00 96.12 178 ILE A CA 1
ATOM 1384 C C . ILE A 1 178 ? 15.559 -6.902 -16.158 1.00 96.12 178 ILE A C 1
ATOM 1386 O O . ILE A 1 178 ? 15.423 -6.466 -17.302 1.00 96.12 178 ILE A O 1
ATOM 1390 N N . PRO A 1 179 ? 14.850 -7.974 -15.751 1.00 97.00 179 PRO A N 1
ATOM 1391 C CA . PRO A 1 179 ? 13.871 -8.638 -16.600 1.00 97.00 179 PRO A CA 1
ATOM 1392 C C . PRO A 1 179 ? 12.830 -7.675 -17.191 1.00 97.00 179 PRO A C 1
ATOM 1394 O O . PRO A 1 179 ? 12.130 -6.969 -16.463 1.00 97.00 179 PRO A O 1
ATOM 1397 N N . LEU A 1 180 ? 12.613 -7.751 -18.511 1.00 96.94 180 LEU A N 1
ATOM 1398 C CA . LEU A 1 180 ? 11.614 -6.941 -19.231 1.00 96.94 180 LEU A CA 1
ATOM 1399 C C . LEU A 1 180 ? 10.215 -7.009 -18.599 1.00 96.94 180 LEU A C 1
ATOM 1401 O O . LEU A 1 180 ? 9.473 -6.030 -18.591 1.00 96.94 180 LEU A O 1
ATOM 1405 N N . ARG A 1 181 ? 9.841 -8.164 -18.037 1.00 96.69 181 ARG A N 1
ATOM 1406 C CA . ARG A 1 181 ? 8.557 -8.336 -17.342 1.00 96.69 181 ARG A CA 1
ATOM 1407 C C . ARG A 1 181 ? 8.395 -7.397 -16.139 1.00 96.69 181 ARG A C 1
ATOM 1409 O O . ARG A 1 181 ? 7.277 -6.955 -15.891 1.00 96.69 181 ARG A O 1
ATOM 1416 N N . TRP A 1 182 ? 9.479 -7.089 -15.424 1.00 96.75 182 TRP A N 1
ATOM 1417 C CA . TRP A 1 182 ? 9.473 -6.200 -14.260 1.00 96.75 182 TRP A CA 1
ATOM 1418 C C . TRP A 1 182 ? 9.395 -4.736 -14.692 1.00 96.75 182 TRP A C 1
ATOM 1420 O O . TRP A 1 182 ? 8.607 -3.985 -14.127 1.00 96.75 182 TRP A O 1
ATOM 1430 N N . VAL A 1 183 ? 10.090 -4.358 -15.771 1.00 97.31 183 VAL A N 1
ATOM 1431 C CA . VAL A 1 183 ? 9.921 -3.037 -16.407 1.00 97.31 183 VAL A CA 1
ATOM 1432 C C . VAL A 1 183 ? 8.477 -2.841 -16.858 1.00 97.31 183 VAL A C 1
ATOM 1434 O O . VAL A 1 183 ? 7.833 -1.864 -16.490 1.00 97.31 183 VAL A O 1
ATOM 1437 N N . LYS A 1 184 ? 7.918 -3.812 -17.594 1.00 97.19 184 LYS A N 1
ATOM 1438 C CA . LYS A 1 184 ? 6.517 -3.767 -18.038 1.00 97.19 184 LYS A CA 1
ATOM 1439 C C . LYS A 1 184 ? 5.545 -3.694 -16.852 1.00 97.19 184 LYS A C 1
ATOM 1441 O O . LYS A 1 184 ? 4.491 -3.079 -16.985 1.00 97.19 184 LYS A O 1
ATOM 1446 N N . ALA A 1 185 ? 5.859 -4.316 -15.714 1.00 97.00 185 ALA A N 1
ATOM 1447 C CA . ALA A 1 185 ? 5.051 -4.199 -14.502 1.00 97.00 185 ALA A CA 1
ATOM 1448 C C . ALA A 1 185 ? 5.102 -2.786 -13.907 1.00 97.00 185 ALA A C 1
ATOM 1450 O O . ALA A 1 185 ? 4.043 -2.215 -13.654 1.00 97.00 185 ALA A O 1
ATOM 1451 N N . ALA A 1 186 ? 6.297 -2.203 -13.767 1.00 96.88 186 ALA A N 1
ATOM 1452 C CA . ALA A 1 186 ? 6.476 -0.834 -13.283 1.00 96.88 186 ALA A CA 1
ATOM 1453 C C . ALA A 1 186 ? 5.749 0.186 -14.174 1.00 96.88 186 ALA A C 1
ATOM 1455 O O . ALA A 1 186 ? 4.996 1.011 -13.669 1.00 96.88 186 ALA A O 1
ATOM 1456 N N . ILE A 1 187 ? 5.868 0.060 -15.502 1.00 96.62 187 ILE A N 1
ATOM 1457 C CA . ILE A 1 187 ? 5.157 0.924 -16.459 1.00 96.62 187 ILE A CA 1
ATOM 1458 C C . ILE A 1 187 ? 3.639 0.832 -16.266 1.00 96.62 187 ILE A C 1
ATOM 1460 O O . ILE A 1 187 ? 2.965 1.860 -16.189 1.00 96.62 187 ILE A O 1
ATOM 1464 N N . ARG A 1 188 ? 3.081 -0.388 -16.171 1.00 96.38 188 ARG A N 1
ATOM 1465 C CA . ARG A 1 188 ? 1.637 -0.578 -15.938 1.00 96.38 188 ARG A CA 1
ATOM 1466 C C . ARG A 1 188 ? 1.193 0.054 -14.623 1.00 96.38 188 ARG A C 1
ATOM 1468 O O . ARG A 1 188 ? 0.133 0.670 -14.596 1.00 96.38 188 ARG A O 1
ATOM 1475 N N . TYR A 1 189 ? 1.979 -0.125 -13.566 1.00 95.94 189 TYR A N 1
ATOM 1476 C CA . TYR A 1 189 ? 1.691 0.412 -12.242 1.00 95.94 189 TYR A CA 1
ATOM 1477 C C . TYR A 1 189 ? 1.662 1.948 -12.249 1.00 95.94 189 TYR A C 1
ATOM 1479 O O . TYR A 1 189 ? 0.644 2.533 -11.889 1.00 95.94 189 TYR A O 1
ATOM 1487 N N . GLU A 1 190 ? 2.701 2.599 -12.775 1.00 95.81 190 GLU A N 1
ATOM 1488 C CA . GLU A 1 190 ? 2.768 4.066 -12.875 1.00 95.81 190 GLU A CA 1
ATOM 1489 C C . GLU A 1 190 ? 1.669 4.640 -13.782 1.00 95.81 190 GLU A C 1
ATOM 1491 O O . GLU A 1 190 ? 1.000 5.619 -13.448 1.00 95.81 190 GLU A O 1
ATOM 1496 N N . SER A 1 191 ? 1.383 3.968 -14.901 1.00 93.19 191 SER A N 1
ATOM 1497 C CA . SER A 1 191 ? 0.286 4.355 -15.796 1.00 93.19 191 SER A CA 1
ATOM 1498 C C . SER A 1 191 ? -1.091 4.263 -15.127 1.00 93.19 191 SER A C 1
ATOM 1500 O O . SER A 1 191 ? -2.004 5.007 -15.486 1.00 93.19 191 SER A O 1
ATOM 1502 N N . GLN A 1 192 ? -1.282 3.331 -14.188 1.00 91.25 192 GLN A N 1
ATOM 1503 C CA . GLN A 1 192 ? -2.520 3.218 -13.412 1.00 91.25 192 GLN A CA 1
ATOM 1504 C C . GLN A 1 192 ? -2.615 4.308 -12.340 1.00 91.25 192 GLN A C 1
ATOM 1506 O O . GLN A 1 192 ? -3.687 4.893 -12.186 1.00 91.25 192 GLN A O 1
ATOM 1511 N N . LEU A 1 193 ? -1.510 4.629 -11.659 1.00 87.56 193 LEU A N 1
ATOM 1512 C CA . LEU A 1 193 ? -1.456 5.725 -10.684 1.00 87.56 193 LEU A CA 1
ATOM 1513 C C . LEU A 1 193 ? -1.803 7.079 -11.316 1.00 87.56 193 LEU A C 1
ATOM 1515 O O . LEU A 1 193 ? -2.589 7.844 -10.751 1.00 87.56 193 LEU A O 1
ATOM 1519 N N . ALA A 1 194 ? -1.296 7.344 -12.523 1.00 82.88 194 ALA A N 1
ATOM 1520 C CA . ALA A 1 194 ? -1.612 8.565 -13.261 1.00 82.88 194 ALA A CA 1
ATOM 1521 C C . ALA A 1 194 ? -3.114 8.688 -13.580 1.00 82.88 194 ALA A C 1
ATOM 1523 O O . ALA A 1 194 ? -3.679 9.775 -13.503 1.00 82.88 194 ALA A O 1
ATOM 1524 N N . LYS A 1 195 ? -3.790 7.570 -13.885 1.00 75.94 195 LYS A N 1
ATOM 1525 C CA . LYS A 1 195 ? -5.239 7.556 -14.160 1.00 75.94 195 LYS A CA 1
ATOM 1526 C C . LYS A 1 195 ? -6.093 7.751 -12.912 1.00 75.94 195 LYS A C 1
ATOM 1528 O O . LYS A 1 195 ? -7.186 8.281 -13.029 1.00 75.94 195 LYS A O 1
ATOM 1533 N N . ALA A 1 196 ? -5.618 7.307 -11.750 1.00 66.88 196 ALA A N 1
ATOM 1534 C CA . ALA A 1 196 ? -6.337 7.436 -10.482 1.00 66.88 196 ALA A CA 1
ATOM 1535 C C . ALA A 1 196 ? -6.246 8.847 -9.868 1.00 66.88 196 ALA A C 1
ATOM 1537 O O . ALA A 1 196 ? -6.976 9.150 -8.930 1.00 66.88 196 ALA A O 1
ATOM 1538 N N . SER A 1 197 ? -5.348 9.698 -10.380 1.00 52.78 197 SER A N 1
ATOM 1539 C CA . SER A 1 197 ? -5.158 11.086 -9.930 1.00 52.78 197 SER A CA 1
ATOM 1540 C C . SER A 1 197 ? -6.117 12.097 -10.594 1.00 52.78 197 SER A C 1
ATOM 1542 O O . SER A 1 197 ? -5.987 13.299 -10.355 1.00 52.78 197 SER A O 1
ATOM 1544 N N . HIS A 1 198 ? -7.056 11.627 -11.423 1.00 31.73 198 HIS A N 1
ATOM 1545 C CA . HIS A 1 198 ? -8.071 12.415 -12.135 1.00 31.73 198 HIS A CA 1
ATOM 1546 C C . HIS A 1 198 ? -9.481 11.962 -11.755 1.00 31.73 198 HIS A C 1
ATOM 1548 O O . HIS A 1 198 ? -10.361 12.848 -11.680 1.00 31.73 198 HIS A O 1
#